Protein AF-A0AAU7JCU8-F1 (afdb_monomer_lite)

Structure (mmCIF, N/CA/C/O backbone):
data_AF-A0AAU7JCU8-F1
#
_entry.id   AF-A0AAU7JCU8-F1
#
loop_
_atom_site.group_PDB
_atom_site.id
_atom_site.type_symbol
_atom_site.label_atom_id
_atom_site.label_alt_id
_atom_site.label_comp_id
_atom_site.label_asym_id
_atom_site.label_entity_id
_atom_site.label_seq_id
_atom_site.pdbx_PDB_ins_code
_atom_site.Cartn_x
_atom_site.Cartn_y
_atom_site.Cartn_z
_atom_site.occupancy
_atom_site.B_iso_or_equiv
_atom_site.auth_seq_id
_atom_site.auth_comp_id
_atom_site.auth_asym_id
_atom_site.auth_atom_id
_atom_site.pdbx_PDB_model_num
ATOM 1 N N . MET A 1 1 ? -9.308 -17.673 45.263 1.00 52.97 1 MET A N 1
ATOM 2 C CA . MET A 1 1 ? -10.351 -16.635 45.409 1.00 52.97 1 MET A CA 1
ATOM 3 C C . MET A 1 1 ? -9.745 -15.219 45.325 1.00 52.97 1 MET A C 1
ATOM 5 O O . MET A 1 1 ? -9.987 -14.411 46.193 1.00 52.97 1 MET A O 1
ATOM 9 N N . ILE A 1 2 ? -8.929 -14.894 44.302 1.00 70.75 2 ILE A N 1
ATOM 10 C CA . ILE A 1 2 ? -8.001 -13.730 44.379 1.00 70.75 2 ILE A CA 1
ATOM 11 C C . ILE A 1 2 ? -8.372 -12.568 43.430 1.00 70.75 2 ILE A C 1
ATOM 13 O O . ILE A 1 2 ? -8.070 -11.411 43.707 1.00 70.75 2 ILE A O 1
ATOM 17 N N . ILE A 1 3 ? -9.060 -12.833 42.312 1.00 74.31 3 ILE A N 1
ATOM 18 C CA . ILE A 1 3 ? -9.293 -11.807 41.276 1.00 74.31 3 ILE A CA 1
ATOM 19 C C . ILE A 1 3 ? -10.440 -10.853 41.649 1.00 74.31 3 ILE A C 1
ATOM 21 O O . ILE A 1 3 ? -10.282 -9.643 41.523 1.00 74.31 3 ILE A O 1
ATOM 25 N N . ARG A 1 4 ? -11.575 -11.370 42.148 1.00 72.69 4 ARG A N 1
ATOM 26 C CA . ARG A 1 4 ? -12.757 -10.545 42.476 1.00 72.69 4 ARG A CA 1
ATOM 27 C C . ARG A 1 4 ? -12.496 -9.564 43.624 1.00 72.69 4 ARG A C 1
ATOM 29 O O . ARG A 1 4 ? -12.857 -8.400 43.511 1.00 72.69 4 ARG A O 1
ATOM 36 N N . GLU A 1 5 ? -11.828 -10.004 44.687 1.00 75.75 5 GLU A N 1
ATOM 37 C CA . GLU A 1 5 ? -11.483 -9.140 45.827 1.00 75.75 5 GLU A CA 1
ATOM 38 C C . GLU A 1 5 ? -10.504 -8.033 45.430 1.00 75.75 5 GLU A C 1
ATOM 40 O O . GLU A 1 5 ? -10.681 -6.878 45.813 1.00 75.75 5 GLU A O 1
ATOM 45 N N . ARG A 1 6 ? -9.513 -8.354 44.585 1.00 73.25 6 ARG A N 1
ATOM 46 C CA . ARG A 1 6 ? -8.596 -7.357 44.026 1.00 73.25 6 ARG A CA 1
ATOM 47 C C . ARG A 1 6 ? -9.337 -6.332 43.166 1.00 73.25 6 ARG A C 1
ATOM 49 O O . ARG A 1 6 ? -9.101 -5.145 43.341 1.00 73.25 6 ARG A O 1
ATOM 56 N N . MET A 1 7 ? -10.264 -6.767 42.308 1.00 79.50 7 MET A N 1
ATOM 57 C CA . MET A 1 7 ? -11.083 -5.862 41.486 1.00 79.50 7 MET A CA 1
ATOM 58 C C . MET A 1 7 ? -11.909 -4.889 42.333 1.00 79.50 7 MET A C 1
ATOM 60 O O . MET A 1 7 ? -11.967 -3.711 41.999 1.00 79.50 7 MET A O 1
ATOM 64 N N . ILE A 1 8 ? -12.517 -5.362 43.427 1.00 77.38 8 ILE A N 1
ATOM 65 C CA . ILE A 1 8 ? -13.299 -4.515 44.343 1.00 77.38 8 ILE A CA 1
ATOM 66 C C . ILE A 1 8 ? -12.382 -3.522 45.071 1.00 77.38 8 ILE A C 1
ATOM 68 O O . ILE A 1 8 ? -12.739 -2.358 45.224 1.00 77.38 8 ILE A O 1
ATOM 72 N N . LYS A 1 9 ? -11.187 -3.962 45.485 1.00 74.44 9 LYS A N 1
ATOM 73 C CA . LYS A 1 9 ? -10.248 -3.143 46.263 1.00 74.44 9 LYS A CA 1
ATOM 74 C C . LYS A 1 9 ? -9.515 -2.088 45.432 1.00 74.44 9 LYS A C 1
ATOM 76 O O . LYS A 1 9 ? -9.285 -0.992 45.929 1.00 74.44 9 LYS A O 1
ATOM 81 N N . THR A 1 10 ? -9.106 -2.411 44.205 1.00 76.75 10 THR A N 1
ATOM 82 C CA . THR A 1 10 ? -8.295 -1.507 43.369 1.00 76.75 10 THR A CA 1
ATOM 83 C C . THR A 1 10 ? -9.081 -0.852 42.239 1.00 76.75 10 THR A C 1
ATOM 85 O O . THR A 1 10 ? -8.579 0.085 41.631 1.00 76.75 10 THR A O 1
ATOM 88 N N . GLY A 1 11 ? -10.289 -1.327 41.916 1.00 76.50 11 GLY A N 1
ATOM 89 C CA . GLY A 1 11 ? -11.029 -0.850 40.743 1.00 76.50 11 GLY A CA 1
ATOM 90 C C . GLY A 1 11 ? -10.318 -1.161 39.419 1.00 76.50 11 GLY A C 1
ATOM 91 O O . GLY A 1 11 ? -10.597 -0.540 38.393 1.00 76.50 11 GLY A O 1
ATOM 92 N N . GLU A 1 12 ? -9.399 -2.129 39.423 1.00 79.12 12 GLU A N 1
ATOM 93 C CA . GLU A 1 12 ? -8.546 -2.470 38.287 1.00 79.12 12 GLU A CA 1
ATOM 94 C C . GLU A 1 12 ? -8.517 -3.978 38.051 1.00 79.12 12 GLU A C 1
ATOM 96 O O . GLU A 1 12 ? -8.476 -4.781 38.985 1.00 79.12 12 GLU A O 1
ATOM 101 N N . LEU A 1 13 ? -8.478 -4.366 36.779 1.00 77.44 13 LEU A N 1
ATOM 102 C CA . LEU A 1 13 ? -8.282 -5.740 36.343 1.00 77.44 13 LEU A CA 1
ATOM 103 C C . LEU A 1 13 ? -7.025 -5.798 35.468 1.00 77.44 13 LEU A C 1
ATOM 105 O O . LEU A 1 13 ? -6.938 -5.104 34.460 1.00 77.44 13 LEU A O 1
ATOM 109 N N . PHE A 1 14 ? -6.037 -6.602 35.871 1.00 77.06 14 PHE A N 1
ATOM 110 C CA . PHE A 1 14 ? -4.735 -6.714 35.189 1.00 77.06 14 PHE A CA 1
ATOM 111 C C . PHE A 1 14 ? -4.034 -5.358 34.938 1.00 77.06 14 PHE A C 1
ATOM 113 O O . PHE A 1 14 ? -3.423 -5.156 33.893 1.00 77.06 14 PHE A O 1
ATOM 120 N N . GLY A 1 15 ? -4.139 -4.415 35.885 1.00 74.25 15 GLY A N 1
ATOM 121 C CA . GLY A 1 15 ? -3.554 -3.069 35.763 1.00 74.25 15 GLY A CA 1
ATOM 122 C C . GLY A 1 15 ? -4.323 -2.124 34.832 1.00 74.25 15 GLY A C 1
ATOM 123 O O . GLY A 1 15 ? -3.845 -1.036 34.528 1.00 74.25 15 GLY A O 1
ATOM 124 N N . GLN A 1 16 ? -5.511 -2.523 34.362 1.00 76.31 16 GLN A N 1
ATOM 125 C CA . GLN A 1 16 ? -6.423 -1.654 33.624 1.00 76.31 16 GLN A CA 1
ATOM 126 C C . GLN A 1 16 ? -7.600 -1.248 34.507 1.00 76.31 16 GLN A C 1
ATOM 128 O O . GLN A 1 16 ? -8.307 -2.101 35.047 1.00 76.31 16 GLN A O 1
ATOM 133 N N . LYS A 1 17 ? -7.847 0.059 34.608 1.00 84.12 17 LYS A N 1
ATOM 134 C CA . LYS A 1 17 ? -8.996 0.616 35.331 1.00 84.12 17 LYS A CA 1
ATOM 135 C C . LYS A 1 17 ? -10.311 0.116 34.731 1.00 84.12 17 LYS A C 1
ATOM 137 O O . LYS A 1 17 ? -10.512 0.210 33.517 1.00 84.12 17 LYS A O 1
ATOM 142 N N . LEU A 1 18 ? -11.197 -0.412 35.573 1.00 87.69 18 LEU A N 1
ATOM 143 C CA . LEU A 1 18 ? -12.517 -0.913 35.183 1.00 87.69 18 LEU A CA 1
ATOM 144 C C . LEU A 1 18 ? -13.368 0.211 34.589 1.00 87.69 18 LEU A C 1
ATOM 146 O O . LEU A 1 18 ? -13.243 1.359 35.005 1.00 87.69 18 LEU A O 1
ATOM 150 N N . TRP A 1 19 ? -14.188 -0.117 33.591 1.00 89.56 19 TRP A N 1
ATOM 151 C CA . TRP A 1 19 ? -15.144 0.823 33.004 1.00 89.56 19 TRP A CA 1
ATOM 152 C C . TRP A 1 19 ? -16.342 0.991 33.928 1.00 89.56 19 TRP A C 1
ATOM 154 O O . TRP A 1 19 ? -16.900 -0.014 34.375 1.00 89.56 19 TRP A O 1
ATOM 164 N N . THR A 1 20 ? -16.735 2.232 34.197 1.00 90.69 20 THR A N 1
ATOM 165 C CA . THR A 1 20 ? -17.922 2.516 35.010 1.00 90.69 20 THR A CA 1
ATOM 166 C C . THR A 1 20 ? -19.173 2.705 34.139 1.00 90.69 20 THR A C 1
ATOM 168 O O . THR A 1 20 ? -19.059 3.040 32.953 1.00 90.69 20 THR A O 1
ATOM 171 N N . PRO A 1 21 ? -20.386 2.493 34.686 1.00 89.94 21 PRO A N 1
ATOM 172 C CA . PRO A 1 21 ? -21.633 2.731 33.956 1.00 89.94 21 PRO A CA 1
ATOM 173 C C . PRO A 1 21 ? -21.778 4.171 33.443 1.00 89.94 21 PRO A C 1
ATOM 175 O O . PRO A 1 21 ? -22.350 4.383 32.375 1.00 89.94 21 PRO A O 1
ATOM 178 N N . GLU A 1 22 ? -21.233 5.153 34.165 1.00 90.69 22 GLU A N 1
ATOM 179 C CA . GLU A 1 22 ? -21.227 6.565 33.771 1.00 90.69 22 GLU A CA 1
ATOM 180 C C . GLU A 1 22 ? -20.337 6.785 32.542 1.00 90.69 22 GLU A C 1
ATOM 182 O O . GLU A 1 22 ? -20.738 7.463 31.597 1.00 90.69 22 GLU A O 1
ATOM 187 N N . GLU A 1 23 ? -19.156 6.155 32.507 1.00 91.88 23 GLU A N 1
ATOM 188 C CA . GLU A 1 23 ? -18.279 6.189 31.333 1.00 91.88 23 GLU A CA 1
ATOM 189 C C . GLU A 1 23 ? -18.960 5.540 30.116 1.00 91.88 23 GLU A C 1
ATOM 191 O O . GLU A 1 23 ? -18.908 6.082 29.012 1.00 91.88 23 GLU A O 1
ATOM 196 N N . ASP A 1 24 ? -19.650 4.412 30.305 1.00 94.12 24 ASP A N 1
ATOM 197 C CA . ASP A 1 24 ? -20.407 3.757 29.232 1.00 94.12 24 ASP A CA 1
ATOM 198 C C . ASP A 1 24 ? -21.586 4.617 28.739 1.00 94.12 24 ASP A C 1
ATOM 200 O O . ASP A 1 24 ? -21.889 4.616 27.541 1.00 94.12 24 ASP A O 1
ATOM 204 N N . ALA A 1 25 ? -22.246 5.366 29.628 1.00 93.81 25 ALA A N 1
ATOM 205 C CA . ALA A 1 25 ? -23.306 6.306 29.266 1.00 93.81 25 ALA A CA 1
ATOM 206 C C . ALA A 1 25 ? -22.765 7.467 28.417 1.00 93.81 25 ALA A C 1
ATOM 208 O O . ALA A 1 25 ? -23.351 7.798 27.384 1.00 93.81 25 ALA A O 1
ATOM 209 N N . ILE A 1 26 ? -21.602 8.015 28.788 1.00 93.50 26 ILE A N 1
ATOM 210 C CA . ILE A 1 26 ? -20.885 9.026 28.000 1.00 93.50 26 ILE A CA 1
ATOM 211 C C . ILE A 1 26 ? -20.557 8.472 26.607 1.00 93.50 26 ILE A C 1
ATOM 213 O O . ILE A 1 26 ? -20.848 9.113 25.596 1.00 93.50 26 ILE A O 1
ATOM 217 N N . LEU A 1 27 ? -20.021 7.251 26.517 1.00 93.62 27 LEU A N 1
ATOM 218 C CA . LEU A 1 27 ? -19.741 6.626 25.222 1.00 93.62 27 LEU A CA 1
ATOM 219 C C . LEU A 1 27 ? -21.011 6.486 24.366 1.00 93.62 27 LEU A C 1
ATOM 221 O O . LEU A 1 27 ? -20.978 6.797 23.179 1.00 93.62 27 LEU A O 1
ATOM 225 N N . LYS A 1 28 ? -22.141 6.063 24.940 1.00 92.69 28 LYS A N 1
ATOM 226 C CA . LYS A 1 28 ? -23.411 5.950 24.200 1.00 92.69 28 LYS A CA 1
ATOM 227 C C . LYS A 1 28 ? -23.921 7.296 23.675 1.00 92.69 28 LYS A C 1
ATOM 229 O O . LYS A 1 28 ? -24.529 7.310 22.611 1.00 92.69 28 LYS A O 1
ATOM 234 N N . ALA A 1 29 ? -23.665 8.395 24.385 1.00 93.06 29 ALA A N 1
ATOM 235 C CA . ALA A 1 29 ? -24.112 9.732 23.996 1.00 93.06 29 ALA A CA 1
ATOM 236 C C . ALA A 1 29 ? -23.269 10.354 22.868 1.00 93.06 29 ALA A C 1
ATOM 238 O O . ALA A 1 29 ? -23.815 11.011 21.986 1.00 93.06 29 ALA A O 1
ATOM 239 N N . TYR A 1 30 ? -21.947 10.150 22.881 1.00 92.44 30 TYR A N 1
ATOM 240 C CA . TYR A 1 30 ? -21.040 10.799 21.922 1.00 92.44 30 TYR A CA 1
ATOM 241 C C . TYR A 1 30 ? -20.730 9.963 20.673 1.00 92.44 30 TYR A C 1
ATOM 243 O O . TYR A 1 30 ? -20.237 10.499 19.681 1.00 92.44 30 TYR A O 1
ATOM 251 N N . TYR A 1 31 ? -20.994 8.653 20.676 1.00 87.56 31 TYR A N 1
ATOM 252 C CA . TYR A 1 31 ? -20.811 7.839 19.471 1.00 87.56 31 TYR A CA 1
ATOM 253 C C . TYR A 1 31 ? -21.832 8.213 18.382 1.00 87.56 31 TYR A C 1
ATOM 255 O O . TYR A 1 31 ? -22.997 8.441 18.691 1.00 87.56 31 TYR A O 1
ATOM 263 N N . PRO A 1 32 ? -21.431 8.245 17.094 1.00 86.31 32 PRO A N 1
ATOM 264 C CA . PRO A 1 32 ? -20.198 7.693 16.519 1.00 86.31 32 PRO A CA 1
ATOM 265 C C . PRO A 1 32 ? -18.966 8.622 16.541 1.00 86.31 32 PRO A C 1
ATOM 267 O O . PRO A 1 32 ? -17.904 8.213 16.049 1.00 86.31 32 PRO A O 1
ATOM 270 N N . ASP A 1 33 ? -19.058 9.832 17.103 1.00 91.00 33 ASP A N 1
ATOM 271 C CA . ASP A 1 33 ? -17.928 10.760 17.209 1.00 91.00 33 ASP A CA 1
ATOM 272 C C . ASP A 1 33 ? -16.965 10.358 18.340 1.00 91.00 33 ASP A C 1
ATOM 274 O O . ASP A 1 33 ? -17.048 10.759 19.502 1.00 91.00 33 ASP A O 1
ATOM 278 N N . LYS A 1 34 ? -15.970 9.556 17.958 1.00 89.69 34 LYS A N 1
ATOM 279 C CA . LYS A 1 34 ? -14.924 9.057 18.861 1.00 89.69 34 LYS A CA 1
ATOM 280 C C . LYS A 1 34 ? -14.064 10.171 19.452 1.00 89.69 34 LYS A C 1
ATOM 282 O O . LYS A 1 34 ? -13.473 9.961 20.509 1.00 89.69 34 LYS A O 1
ATOM 287 N N . ARG A 1 35 ? -13.918 11.308 18.760 1.00 91.81 35 ARG A N 1
ATOM 288 C CA . ARG A 1 35 ? -13.102 12.423 19.258 1.00 91.81 35 ARG A CA 1
ATOM 289 C C . ARG A 1 35 ? -13.846 13.154 20.363 1.00 91.81 35 ARG A C 1
ATOM 291 O O . ARG A 1 35 ? -13.246 13.377 21.409 1.00 91.81 35 ARG A O 1
ATOM 298 N N . ALA A 1 36 ? -15.136 13.422 20.168 1.00 92.88 36 ALA A N 1
ATOM 299 C CA . ALA A 1 36 ? -15.993 13.975 21.213 1.00 92.88 36 ALA A CA 1
ATOM 300 C C . ALA A 1 36 ? -16.064 13.041 22.435 1.00 92.88 36 ALA A C 1
ATOM 302 O O . ALA A 1 36 ? -15.847 13.479 23.562 1.00 92.88 36 ALA A O 1
ATOM 303 N N . ALA A 1 37 ? -16.231 11.732 22.208 1.00 92.19 37 ALA A N 1
ATOM 304 C CA . ALA A 1 37 ? -16.245 10.737 23.282 1.00 92.19 37 ALA A CA 1
ATOM 305 C C . ALA A 1 37 ? -14.933 10.699 24.092 1.00 92.19 37 ALA A C 1
ATOM 307 O O . ALA A 1 37 ? -14.958 10.547 25.309 1.00 92.19 37 ALA A O 1
ATOM 308 N N . HIS A 1 38 ? -13.780 10.843 23.430 1.00 94.25 38 HIS A N 1
ATOM 309 C CA . HIS A 1 38 ? -12.482 10.919 24.106 1.00 94.25 38 HIS A CA 1
ATOM 310 C C . HIS A 1 38 ? -12.273 12.247 24.837 1.00 94.25 38 HIS A C 1
ATOM 312 O O . HIS A 1 38 ? -11.707 12.252 25.924 1.00 94.25 38 HIS A O 1
ATOM 318 N N . ALA A 1 39 ? -12.752 13.361 24.281 1.00 94.00 39 ALA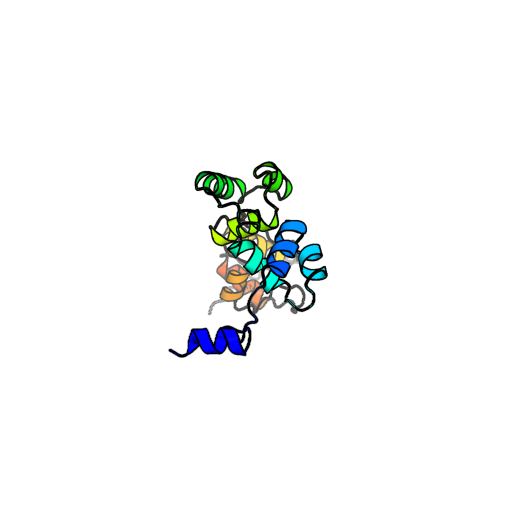 A N 1
ATOM 319 C CA . ALA A 1 39 ? -12.693 14.656 24.952 1.00 94.00 39 ALA A CA 1
ATOM 320 C C . ALA A 1 39 ? -13.498 14.662 26.265 1.00 94.00 39 ALA A C 1
ATOM 322 O O . ALA A 1 39 ? -13.064 15.269 27.238 1.00 94.00 39 ALA A O 1
ATOM 323 N N . ALA A 1 40 ? -14.618 13.932 26.316 1.00 92.50 40 ALA A N 1
ATOM 324 C CA . ALA A 1 40 ? -15.414 13.740 27.530 1.00 92.50 40 ALA A CA 1
ATOM 325 C C . ALA A 1 40 ? -14.788 12.755 28.544 1.00 92.50 40 ALA A C 1
ATOM 327 O O . ALA A 1 40 ? -15.220 12.702 29.693 1.00 92.50 40 ALA A O 1
ATOM 328 N N . LEU A 1 41 ? -13.774 11.978 28.141 1.00 91.62 41 LEU A N 1
ATOM 329 C CA . LEU A 1 41 ? -13.088 10.978 28.969 1.00 91.62 41 LEU A CA 1
ATOM 330 C C . LEU A 1 41 ? -11.556 11.142 28.883 1.00 91.62 41 LEU A C 1
ATOM 332 O O . LEU A 1 41 ? -10.869 10.215 28.445 1.00 91.62 41 LEU A O 1
ATOM 336 N N . PRO A 1 42 ? -10.987 12.292 29.295 1.00 89.06 42 PRO A N 1
ATOM 337 C CA . PRO A 1 42 ? -9.569 12.607 29.081 1.00 89.06 42 PRO A CA 1
ATOM 338 C C . PRO A 1 42 ? -8.610 11.693 29.860 1.00 89.06 42 PRO A C 1
ATOM 340 O O . PRO A 1 42 ? -7.445 11.551 29.496 1.00 89.06 42 PRO A O 1
ATOM 343 N N . HIS A 1 43 ? -9.088 11.039 30.922 1.00 89.44 43 HIS A N 1
ATOM 344 C CA . HIS A 1 43 ? -8.337 10.041 31.691 1.00 89.44 43 HIS A CA 1
ATOM 345 C C . HIS A 1 43 ? -8.254 8.674 30.997 1.00 89.44 43 HIS A C 1
ATOM 347 O O . HIS A 1 43 ? -7.524 7.793 31.457 1.00 89.44 43 HIS A O 1
ATOM 353 N N . ARG A 1 44 ? -9.003 8.460 29.907 1.00 90.62 44 ARG A N 1
ATOM 354 C CA . ARG A 1 44 ? -8.947 7.249 29.082 1.00 90.62 44 ARG A CA 1
ATOM 355 C C . ARG A 1 44 ? -8.221 7.548 27.787 1.00 90.62 44 ARG A C 1
ATOM 357 O O . ARG A 1 44 ? -8.486 8.534 27.118 1.00 90.62 44 ARG A O 1
ATOM 364 N N . THR A 1 45 ? -7.353 6.634 27.368 1.00 91.94 45 THR A N 1
ATOM 365 C CA . THR A 1 45 ? -6.701 6.770 26.065 1.00 91.94 45 THR A CA 1
ATOM 366 C C . THR A 1 45 ? -7.720 6.648 24.930 1.00 91.94 45 THR A C 1
ATOM 368 O O . THR A 1 45 ? -8.696 5.894 25.010 1.00 91.94 45 THR A O 1
ATOM 371 N N . PHE A 1 46 ? -7.452 7.320 23.811 1.00 93.12 46 PHE A N 1
ATOM 372 C CA . PHE A 1 46 ? -8.293 7.253 22.611 1.00 93.12 46 PHE A CA 1
ATOM 373 C C . PHE A 1 46 ? -8.548 5.813 22.124 1.00 93.12 46 PHE A C 1
ATOM 375 O O . PHE A 1 46 ? -9.645 5.477 21.671 1.00 93.12 46 PHE A O 1
ATOM 382 N N . GLN A 1 47 ? -7.554 4.926 22.249 1.00 91.69 47 GLN A N 1
ATOM 383 C CA . GLN A 1 47 ? -7.708 3.511 21.897 1.00 91.69 47 GLN A CA 1
ATOM 384 C C . GLN A 1 47 ? -8.620 2.756 22.871 1.00 91.69 47 GLN A C 1
ATOM 386 O O . GLN A 1 47 ? -9.396 1.913 22.421 1.00 91.69 47 GLN A O 1
ATOM 391 N N . ALA A 1 48 ? -8.580 3.068 24.171 1.00 91.62 48 ALA A N 1
ATOM 392 C CA . ALA A 1 48 ? -9.479 2.466 25.153 1.00 91.62 48 ALA A CA 1
ATOM 393 C C . ALA A 1 48 ? -10.940 2.832 24.853 1.00 91.62 48 ALA A C 1
ATOM 395 O O . ALA A 1 48 ? -11.783 1.940 24.769 1.00 91.62 48 ALA A O 1
ATOM 396 N N . VAL A 1 49 ? -11.215 4.113 24.577 1.00 93.38 49 VAL A N 1
ATOM 397 C CA . VAL A 1 49 ? -12.535 4.618 24.145 1.00 93.38 49 VAL A CA 1
ATOM 398 C C . VAL A 1 49 ? -13.033 3.884 22.899 1.00 93.38 49 VAL A C 1
ATOM 400 O O . VAL A 1 49 ? -14.172 3.415 22.860 1.00 93.38 49 VAL A O 1
ATOM 403 N N . LYS A 1 50 ? -12.171 3.733 21.885 1.00 91.81 50 LYS A N 1
ATOM 404 C CA . LYS A 1 50 ? -12.496 3.018 20.642 1.00 91.81 50 LYS A CA 1
ATOM 405 C C . LYS A 1 50 ? -12.792 1.537 20.881 1.00 91.81 50 LYS A C 1
ATOM 407 O O . LYS A 1 50 ? -13.747 1.012 20.314 1.00 91.81 50 LYS A O 1
ATOM 412 N N . SER A 1 51 ? -11.960 0.866 21.675 1.00 91.12 51 SER A N 1
ATOM 413 C CA . SER A 1 51 ? -12.110 -0.556 21.993 1.00 91.12 51 SER A CA 1
ATOM 414 C C . SER A 1 51 ? -13.400 -0.806 22.771 1.00 91.12 51 SER A C 1
ATOM 416 O O . SER A 1 51 ? -14.196 -1.663 22.388 1.00 91.12 51 SER A O 1
ATOM 418 N N . ARG A 1 52 ? -13.679 0.024 23.785 1.00 92.75 52 ARG A N 1
ATOM 419 C CA . ARG A 1 52 ? -14.903 -0.073 24.582 1.00 92.75 52 ARG A CA 1
ATOM 420 C C . ARG A 1 52 ? -16.156 0.128 23.741 1.00 92.75 52 ARG A C 1
ATOM 422 O O . ARG A 1 52 ? -17.093 -0.647 23.880 1.00 92.75 52 ARG A O 1
ATOM 429 N N . GLY A 1 53 ? -16.152 1.082 22.809 1.00 91.69 53 GLY A N 1
ATOM 430 C CA . GLY A 1 53 ? -17.267 1.257 21.874 1.00 91.69 53 GLY A CA 1
ATOM 431 C C . GLY A 1 53 ? -17.542 0.021 21.006 1.00 91.69 53 GLY A C 1
ATOM 432 O O . GLY A 1 53 ? -18.694 -0.264 20.689 1.00 91.69 53 GLY A O 1
ATOM 433 N N . VAL A 1 54 ? -16.507 -0.751 20.649 1.00 90.19 54 VAL A N 1
ATOM 434 C CA . VAL A 1 54 ? -16.678 -2.045 19.961 1.00 90.19 54 VAL A CA 1
ATOM 435 C C . VAL A 1 54 ? -17.271 -3.088 20.908 1.00 90.19 54 VAL A C 1
ATOM 437 O O . VAL A 1 54 ? -18.213 -3.771 20.519 1.00 90.19 54 VAL A O 1
ATOM 440 N N . THR A 1 55 ? -16.776 -3.182 22.146 1.00 90.69 55 THR A N 1
ATOM 441 C CA . THR A 1 55 ? -17.310 -4.096 23.174 1.00 90.69 55 THR A CA 1
ATOM 442 C C . THR A 1 55 ? -18.782 -3.826 23.489 1.00 90.69 55 THR A C 1
ATOM 444 O O . THR A 1 55 ? -19.550 -4.764 23.660 1.00 90.69 55 THR A O 1
ATOM 447 N N . LEU A 1 56 ? -19.185 -2.554 23.525 1.00 91.12 56 LEU A N 1
ATOM 448 C CA . LEU A 1 56 ? -20.567 -2.130 23.757 1.00 91.12 56 LEU A CA 1
ATOM 449 C C . LEU A 1 56 ? -21.469 -2.268 22.519 1.00 91.12 56 LEU A C 1
ATOM 451 O O . LEU A 1 56 ? -22.664 -2.005 22.610 1.00 91.12 56 LEU A O 1
ATOM 455 N N . GLY A 1 57 ? -20.917 -2.620 21.353 1.00 89.75 57 GLY A N 1
ATOM 456 C CA . GLY A 1 57 ? -21.677 -2.730 20.105 1.00 89.75 57 GLY A CA 1
ATOM 457 C C . GLY A 1 57 ? -22.178 -1.396 19.532 1.00 89.75 57 GLY A C 1
ATOM 458 O O . GLY A 1 57 ? -22.950 -1.406 18.579 1.00 89.75 57 GLY A O 1
ATOM 459 N N . ILE A 1 58 ? -21.731 -0.260 20.078 1.00 90.31 58 ILE A N 1
ATOM 460 C CA . ILE A 1 58 ? -22.100 1.096 19.625 1.00 90.31 58 ILE A CA 1
ATOM 461 C C . ILE A 1 58 ? -21.178 1.620 18.519 1.00 90.31 58 ILE A C 1
ATOM 463 O O . ILE A 1 58 ? -21.490 2.592 17.832 1.00 90.31 58 ILE A O 1
ATOM 467 N N . ALA A 1 59 ? -20.012 0.996 18.335 1.00 86.06 59 ALA A N 1
ATOM 468 C CA . ALA A 1 59 ? -19.149 1.307 17.210 1.00 86.06 59 ALA A CA 1
ATOM 469 C C . ALA A 1 59 ? -19.804 0.851 15.892 1.00 86.06 59 ALA A C 1
ATOM 471 O O . ALA A 1 59 ? -20.354 -0.251 15.826 1.00 86.06 59 ALA A O 1
ATOM 472 N N . PRO A 1 60 ? -19.687 1.640 14.807 1.00 77.06 60 PRO A N 1
ATOM 473 C CA . PRO A 1 60 ? -20.212 1.239 13.510 1.00 77.06 60 PRO A CA 1
ATOM 474 C C . PRO A 1 60 ? -19.584 -0.085 13.064 1.00 77.06 60 PRO A C 1
ATOM 476 O O . PRO A 1 60 ? -18.366 -0.284 13.178 1.00 77.06 60 PRO A O 1
ATOM 479 N N . ARG A 1 61 ? -20.421 -0.990 12.541 1.00 75.19 61 ARG A N 1
ATOM 480 C CA . ARG A 1 61 ? -19.968 -2.284 12.020 1.00 75.19 61 ARG A CA 1
ATOM 481 C C . ARG A 1 61 ? -18.931 -2.057 10.924 1.00 75.19 61 ARG A C 1
ATOM 483 O O . ARG A 1 61 ? -19.137 -1.262 10.007 1.00 75.19 61 ARG A O 1
ATOM 490 N N . ARG A 1 62 ? -17.805 -2.771 11.007 1.00 74.00 62 ARG A N 1
ATOM 491 C CA . ARG A 1 62 ? -16.818 -2.772 9.923 1.00 74.00 62 ARG A CA 1
ATOM 492 C C . ARG A 1 62 ? -17.453 -3.428 8.704 1.00 74.00 62 ARG A C 1
ATOM 494 O O . ARG A 1 62 ? -17.932 -4.555 8.792 1.00 74.00 62 ARG A O 1
ATOM 501 N N . MET A 1 63 ? -17.436 -2.728 7.577 1.00 74.75 63 MET A N 1
ATOM 502 C CA . MET A 1 63 ? -17.915 -3.281 6.319 1.00 74.75 63 MET A CA 1
ATOM 503 C C . MET A 1 63 ? -16.960 -4.395 5.875 1.00 74.75 63 MET A C 1
ATOM 505 O O . MET A 1 63 ? -15.776 -4.149 5.640 1.00 74.75 63 MET A O 1
ATOM 509 N N . VAL A 1 64 ? -17.465 -5.624 5.807 1.00 83.12 64 VAL A N 1
ATOM 510 C CA . VAL A 1 64 ? -16.697 -6.784 5.344 1.00 83.12 64 VAL A CA 1
ATOM 511 C C . VAL A 1 64 ? -16.663 -6.766 3.816 1.00 83.12 64 VAL A C 1
ATOM 513 O O . VAL A 1 64 ? -17.656 -6.429 3.172 1.00 83.12 64 VAL A O 1
ATOM 516 N N . TRP A 1 65 ? -15.513 -7.102 3.231 1.00 87.50 65 TRP A N 1
ATOM 517 C CA . TRP A 1 65 ? -15.391 -7.274 1.785 1.00 87.50 65 TRP A CA 1
ATOM 518 C C . TRP A 1 65 ? -16.066 -8.578 1.369 1.00 87.50 65 TRP A C 1
ATOM 520 O O . TRP A 1 65 ? -15.624 -9.653 1.770 1.00 87.50 65 TRP A O 1
ATOM 530 N N . SER A 1 66 ? -17.134 -8.488 0.572 1.00 89.44 66 SER A N 1
ATOM 531 C CA . SER A 1 66 ? -17.799 -9.676 0.038 1.00 89.44 66 SER A CA 1
ATOM 532 C C . SER A 1 66 ? -16.970 -10.307 -1.087 1.00 89.44 66 SER A C 1
ATOM 534 O O . SER A 1 66 ? -16.162 -9.642 -1.740 1.00 89.44 66 SER A O 1
ATOM 536 N N . ALA A 1 67 ? -17.196 -11.591 -1.379 1.00 89.94 67 ALA A N 1
ATOM 537 C CA . ALA A 1 67 ? -16.547 -12.252 -2.514 1.00 89.94 67 ALA A CA 1
ATOM 538 C C . ALA A 1 67 ? -16.864 -11.560 -3.857 1.00 89.94 67 ALA A C 1
ATOM 540 O O . ALA A 1 67 ? -16.014 -11.507 -4.748 1.00 89.94 67 ALA A O 1
ATOM 541 N N . VAL A 1 68 ? -18.068 -10.992 -3.989 1.00 90.31 68 VAL A N 1
ATOM 542 C CA . VAL A 1 68 ? -18.497 -10.229 -5.171 1.00 90.31 68 VAL A CA 1
ATOM 543 C C . VAL A 1 68 ? -17.709 -8.924 -5.281 1.00 90.31 68 VAL A C 1
ATOM 545 O O . VAL A 1 68 ? -17.165 -8.628 -6.347 1.00 90.31 68 VAL A O 1
ATOM 548 N N . ASP A 1 69 ? -17.556 -8.196 -4.172 1.00 90.56 69 ASP A N 1
ATOM 549 C CA . ASP A 1 69 ? -16.766 -6.961 -4.130 1.00 90.56 69 ASP A CA 1
ATOM 550 C C . ASP A 1 69 ? -15.314 -7.225 -4.522 1.00 90.56 69 ASP A C 1
ATOM 552 O O . ASP A 1 69 ? -14.719 -6.457 -5.274 1.00 90.56 69 ASP A O 1
ATOM 556 N N . LEU A 1 70 ? -14.743 -8.328 -4.033 1.00 91.88 70 LEU A N 1
ATOM 557 C CA . LEU A 1 70 ? -13.365 -8.710 -4.324 1.00 91.88 70 LEU A CA 1
ATOM 558 C C . LEU A 1 70 ? -13.175 -9.093 -5.792 1.00 91.88 70 LEU A C 1
ATOM 560 O O . LEU A 1 70 ? -12.181 -8.690 -6.397 1.00 91.88 70 LEU A O 1
ATOM 564 N N . LYS A 1 71 ? -14.125 -9.824 -6.391 1.00 92.38 71 LYS A N 1
ATOM 565 C CA . LYS A 1 71 ? -14.107 -10.114 -7.835 1.00 92.38 71 LYS A CA 1
ATOM 566 C C . LYS A 1 71 ? -14.160 -8.822 -8.651 1.00 92.38 71 LYS A C 1
ATOM 568 O O . LYS A 1 71 ? -13.350 -8.642 -9.561 1.00 92.38 71 LYS A O 1
ATOM 573 N N . ARG A 1 72 ? -15.055 -7.897 -8.289 1.00 91.88 72 ARG A N 1
ATOM 574 C CA . ARG A 1 72 ? -15.161 -6.581 -8.937 1.00 91.88 72 ARG A CA 1
ATOM 575 C C . ARG A 1 72 ? -13.866 -5.779 -8.784 1.00 91.88 72 ARG A C 1
ATOM 577 O O . ARG A 1 72 ? -13.353 -5.257 -9.771 1.00 91.88 72 ARG A O 1
ATOM 584 N N . LEU A 1 73 ? -13.288 -5.755 -7.583 1.00 92.75 73 LEU A N 1
ATOM 585 C CA . LEU A 1 73 ? -12.040 -5.054 -7.290 1.00 92.75 73 LEU A CA 1
ATOM 586 C C . LEU A 1 73 ? -10.875 -5.609 -8.116 1.00 92.75 73 LEU A C 1
ATOM 588 O O . LEU A 1 73 ? -10.156 -4.834 -8.739 1.00 92.75 73 LEU A O 1
ATOM 592 N N . LYS A 1 74 ? -10.715 -6.937 -8.180 1.00 91.62 74 LYS A N 1
ATOM 593 C CA . LYS A 1 74 ? -9.666 -7.591 -8.982 1.00 91.62 74 LYS A CA 1
ATOM 594 C C . LYS A 1 74 ? -9.789 -7.280 -10.473 1.00 91.62 74 LYS A C 1
ATOM 596 O O . LYS A 1 74 ? -8.767 -7.105 -11.128 1.00 91.62 74 LYS A O 1
ATOM 601 N N . LYS A 1 75 ? -11.014 -7.171 -10.997 1.00 91.44 75 LYS A N 1
ATOM 602 C CA . LYS A 1 75 ? -11.259 -6.824 -12.404 1.00 91.44 75 LYS A CA 1
ATOM 603 C C . LYS A 1 75 ? -10.925 -5.363 -12.714 1.00 91.44 75 LYS A C 1
ATOM 605 O O . LYS A 1 75 ? -10.325 -5.096 -13.748 1.00 91.44 75 LYS A O 1
ATOM 610 N N . MET A 1 76 ? -11.299 -4.425 -11.840 1.00 90.94 76 MET A N 1
ATOM 611 C CA . MET A 1 76 ? -11.144 -2.992 -12.127 1.00 90.94 76 MET A CA 1
ATOM 612 C C . MET A 1 76 ? -9.767 -2.431 -11.768 1.00 90.94 76 MET A C 1
ATOM 614 O O . MET A 1 76 ? -9.218 -1.609 -12.493 1.00 90.94 76 MET A O 1
ATOM 618 N N . ARG A 1 77 ? -9.169 -2.882 -10.663 1.00 90.38 77 ARG A N 1
ATOM 619 C CA . ARG A 1 77 ? -7.913 -2.343 -10.119 1.00 90.38 77 ARG A CA 1
ATOM 620 C C . ARG A 1 77 ? -6.718 -2.257 -11.091 1.00 90.38 77 ARG A C 1
ATOM 622 O O . ARG A 1 77 ? -5.914 -1.334 -10.903 1.00 90.38 77 ARG A O 1
ATOM 629 N N . PRO A 1 78 ? -6.556 -3.163 -12.079 1.00 88.19 78 PRO A N 1
ATOM 630 C CA . PRO A 1 78 ? -5.479 -3.097 -13.061 1.00 88.19 78 PRO A CA 1
ATOM 631 C C . PRO A 1 78 ? -5.449 -1.784 -13.857 1.00 88.19 78 PRO A C 1
ATOM 633 O O . PRO A 1 78 ? -4.359 -1.253 -14.076 1.00 88.19 78 PRO A O 1
ATOM 636 N N . THR A 1 79 ? -6.613 -1.259 -14.252 1.00 87.38 79 THR A N 1
ATOM 637 C CA . THR A 1 79 ? -6.757 -0.089 -15.139 1.00 87.38 79 THR A CA 1
ATOM 638 C C . THR A 1 79 ? -7.396 1.114 -14.457 1.00 87.38 79 THR A C 1
ATOM 640 O O . THR A 1 79 ? -7.080 2.239 -14.830 1.00 87.38 79 THR A O 1
ATOM 643 N N . ALA A 1 80 ? -8.241 0.886 -13.450 1.00 88.06 80 ALA A N 1
ATOM 644 C CA . ALA A 1 80 ? -9.108 1.922 -12.915 1.00 88.06 80 ALA A CA 1
ATOM 645 C C . ALA A 1 80 ? -8.363 3.067 -12.220 1.00 88.06 80 ALA A C 1
ATOM 647 O O . ALA A 1 80 ? -7.355 2.866 -11.522 1.00 88.06 80 ALA A O 1
ATOM 648 N N . SER A 1 81 ? -8.907 4.270 -12.389 1.00 87.50 81 SER A N 1
ATOM 649 C CA . SER A 1 81 ? -8.483 5.472 -11.675 1.00 87.50 81 SER A CA 1
ATOM 650 C C . SER A 1 81 ? -9.020 5.500 -10.237 1.00 87.50 81 SER A C 1
ATOM 652 O O . SER A 1 81 ? -9.907 4.737 -9.851 1.00 87.50 81 SER A O 1
ATOM 654 N N . SER A 1 82 ? -8.467 6.384 -9.400 1.00 87.81 82 SER A N 1
ATOM 655 C CA . SER A 1 82 ? -8.939 6.557 -8.019 1.00 87.81 82 SER A CA 1
ATOM 656 C C . SER A 1 82 ? -10.417 6.966 -7.960 1.00 87.81 82 SER A C 1
ATOM 658 O O . SER A 1 82 ? -11.129 6.494 -7.079 1.00 87.81 82 SER A O 1
ATOM 660 N N . ALA A 1 83 ? -10.868 7.798 -8.907 1.00 88.88 83 ALA A N 1
ATOM 661 C CA . ALA A 1 83 ? -12.245 8.283 -8.989 1.00 88.88 83 ALA A CA 1
ATOM 662 C C . ALA A 1 83 ? -13.226 7.160 -9.367 1.00 88.88 83 ALA A C 1
ATOM 664 O O . ALA A 1 83 ? -14.229 6.954 -8.685 1.00 88.88 83 ALA A O 1
ATOM 665 N N . GLU A 1 84 ? -12.877 6.353 -10.372 1.00 91.38 84 GLU A N 1
ATOM 666 C CA . GLU A 1 84 ? -13.676 5.190 -10.789 1.00 91.38 84 GLU A CA 1
ATOM 667 C C . GLU A 1 84 ? -13.818 4.155 -9.663 1.00 91.38 84 GLU A C 1
ATOM 669 O O . GLU A 1 84 ? -14.865 3.530 -9.494 1.00 91.38 84 GLU A O 1
ATOM 674 N N . LEU A 1 85 ? -12.768 3.972 -8.854 1.00 90.81 85 LEU A N 1
ATOM 675 C CA . LEU A 1 85 ? -12.826 3.087 -7.690 1.00 90.81 85 LEU A CA 1
ATOM 676 C C . LEU A 1 85 ? -13.786 3.614 -6.619 1.00 90.81 85 LEU A C 1
ATOM 678 O O . LEU A 1 85 ? -14.520 2.819 -6.035 1.00 90.81 85 LEU A O 1
ATOM 682 N N . THR A 1 86 ? -13.789 4.922 -6.351 1.00 90.94 86 THR A N 1
ATOM 683 C CA . THR A 1 86 ? -14.720 5.514 -5.377 1.00 90.94 86 THR A CA 1
ATOM 684 C C . THR A 1 86 ? -16.167 5.477 -5.855 1.00 90.94 86 THR A C 1
ATOM 686 O O . THR A 1 86 ? -17.058 5.244 -5.044 1.00 90.94 86 THR A O 1
ATOM 689 N N . GLU A 1 87 ? -16.400 5.625 -7.158 1.00 90.81 87 GLU A N 1
ATOM 690 C CA . GLU A 1 87 ? -17.734 5.522 -7.755 1.00 90.81 87 GLU A CA 1
ATOM 691 C C . GLU A 1 87 ? -18.275 4.085 -7.704 1.00 90.81 87 GLU A C 1
ATOM 693 O O . GLU A 1 87 ? -19.431 3.851 -7.359 1.00 90.81 87 GLU A O 1
ATOM 698 N N . ALA A 1 88 ? -17.429 3.088 -7.974 1.00 88.75 88 ALA A N 1
ATOM 699 C CA . ALA A 1 88 ? -17.855 1.691 -7.994 1.00 88.75 88 ALA A CA 1
ATOM 700 C C . ALA A 1 88 ? -18.070 1.057 -6.610 1.00 88.75 88 ALA A C 1
ATOM 702 O O . ALA A 1 88 ? -18.702 -0.001 -6.524 1.00 88.75 88 ALA A O 1
ATOM 703 N N . PHE A 1 89 ? -17.537 1.664 -5.546 1.00 89.06 89 PHE A N 1
ATOM 704 C CA . PHE A 1 89 ? -17.694 1.213 -4.161 1.00 89.06 89 PHE A CA 1
ATOM 705 C C . PHE A 1 89 ? -18.212 2.360 -3.274 1.00 89.06 89 PHE A C 1
ATOM 707 O O . PHE A 1 89 ? -17.474 2.844 -2.405 1.00 89.06 89 PHE A O 1
ATOM 714 N N . PRO A 1 90 ? -19.476 2.791 -3.458 1.00 85.00 90 PRO A N 1
ATOM 715 C CA . PRO A 1 90 ? -20.052 3.862 -2.655 1.00 85.00 90 PRO A CA 1
ATOM 716 C C . PRO A 1 90 ? -20.045 3.482 -1.168 1.00 85.00 90 PRO A C 1
ATOM 718 O O . PRO A 1 90 ? -20.287 2.334 -0.792 1.00 85.00 90 PRO A O 1
ATOM 721 N N . GLY A 1 91 ? -19.714 4.445 -0.307 1.00 83.44 91 GLY A N 1
ATOM 722 C CA . GLY A 1 91 ? -19.615 4.237 1.143 1.00 83.44 91 GLY A CA 1
ATOM 723 C C . GLY A 1 91 ? -18.287 3.643 1.631 1.00 83.44 91 GLY A C 1
ATOM 724 O O . GLY A 1 91 ? -18.086 3.527 2.842 1.00 83.44 91 GLY A O 1
ATOM 725 N N . ARG A 1 92 ? -17.344 3.311 0.736 1.00 86.69 92 ARG A N 1
ATOM 726 C CA . ARG A 1 92 ? -15.970 2.949 1.116 1.00 86.69 92 ARG A CA 1
ATOM 727 C C . ARG A 1 92 ? -15.004 4.089 0.831 1.00 86.69 92 ARG A C 1
ATOM 729 O O . ARG A 1 92 ? -15.025 4.703 -0.228 1.00 86.69 92 ARG A O 1
ATOM 736 N N . SER A 1 93 ? -14.104 4.343 1.778 1.00 89.12 93 SER A N 1
ATOM 737 C CA . SER A 1 93 ? -13.014 5.287 1.549 1.00 89.12 93 SER A CA 1
ATOM 738 C C . SER A 1 93 ? -12.003 4.712 0.559 1.00 89.12 93 SER A C 1
ATOM 740 O O . SER A 1 93 ? -11.734 3.505 0.558 1.00 89.12 93 SER A O 1
ATOM 742 N N . LEU A 1 94 ? -11.373 5.585 -0.231 1.00 90.94 94 LEU A N 1
ATOM 743 C CA . LEU A 1 94 ? -10.303 5.207 -1.158 1.00 90.94 94 LEU A CA 1
ATOM 744 C C . LEU A 1 94 ? -9.216 4.377 -0.455 1.00 90.94 94 LEU A C 1
ATOM 746 O O . LEU A 1 94 ? -8.807 3.331 -0.953 1.00 90.94 94 LEU A O 1
ATOM 750 N N . SER A 1 95 ? -8.792 4.794 0.741 1.00 91.50 95 SER A N 1
ATOM 751 C CA . SER A 1 95 ? -7.783 4.082 1.530 1.00 91.50 95 SER A CA 1
ATOM 752 C C . SER A 1 95 ? -8.217 2.660 1.891 1.00 91.50 95 SER A C 1
ATOM 754 O O . SER A 1 95 ? -7.399 1.745 1.842 1.00 91.50 95 SER A O 1
ATOM 756 N N . SER A 1 96 ? -9.500 2.445 2.210 1.00 90.56 96 SER A N 1
ATOM 757 C CA . SER A 1 96 ? -10.039 1.106 2.480 1.00 90.56 96 SER A CA 1
ATOM 758 C C . SER A 1 96 ? -10.004 0.222 1.231 1.00 90.56 96 SER A C 1
ATOM 760 O O . SER A 1 96 ? -9.597 -0.937 1.311 1.00 90.56 96 SER A O 1
ATOM 762 N N . ILE A 1 97 ? -10.359 0.784 0.072 1.00 92.38 97 ILE A N 1
ATOM 763 C CA . ILE A 1 97 ? -10.325 0.091 -1.223 1.00 92.38 97 ILE A CA 1
ATOM 764 C C . ILE A 1 97 ? -8.890 -0.293 -1.596 1.00 92.38 97 ILE A C 1
ATOM 766 O O . ILE A 1 97 ? -8.632 -1.437 -1.963 1.00 92.38 97 ILE A O 1
ATOM 770 N N . LEU A 1 98 ? -7.939 0.634 -1.465 1.00 91.50 98 LEU A N 1
ATOM 771 C CA . LEU A 1 98 ? -6.529 0.383 -1.769 1.00 91.50 98 LEU A CA 1
ATOM 772 C C . LEU A 1 98 ? -5.900 -0.625 -0.803 1.00 91.50 98 LEU A C 1
ATOM 774 O O . LEU A 1 98 ? -5.130 -1.482 -1.236 1.00 91.50 98 LEU A O 1
ATOM 778 N N . HIS A 1 99 ? -6.250 -0.558 0.483 1.00 91.38 99 HIS A N 1
ATOM 779 C CA . HIS A 1 99 ? -5.796 -1.533 1.468 1.00 91.38 99 HIS A CA 1
ATOM 780 C C . HIS A 1 99 ? -6.319 -2.934 1.142 1.00 91.38 99 HIS A C 1
ATOM 782 O O . HIS A 1 99 ? -5.535 -3.878 1.090 1.00 91.38 99 HIS A O 1
ATOM 788 N N . ALA A 1 100 ? -7.613 -3.064 0.833 1.00 91.12 100 ALA A N 1
ATOM 789 C CA . ALA A 1 100 ? -8.190 -4.329 0.392 1.00 91.12 100 ALA A CA 1
ATOM 790 C C . ALA A 1 100 ? -7.541 -4.829 -0.903 1.00 91.12 100 ALA A C 1
ATOM 792 O O . ALA A 1 100 ? -7.231 -6.010 -1.023 1.00 91.12 100 ALA A O 1
ATOM 793 N N . ALA A 1 101 ? -7.266 -3.936 -1.855 1.00 92.00 101 ALA A N 1
ATOM 794 C CA . ALA A 1 101 ? -6.597 -4.299 -3.095 1.00 92.00 101 ALA A CA 1
ATOM 795 C C . ALA A 1 101 ? -5.201 -4.885 -2.832 1.00 92.00 101 ALA A C 1
ATOM 797 O O . ALA A 1 101 ? -4.867 -5.931 -3.378 1.00 92.00 101 ALA A O 1
ATOM 798 N N . SER A 1 102 ? -4.418 -4.256 -1.951 1.00 90.19 102 SER A N 1
ATOM 799 C CA . SER A 1 102 ? -3.105 -4.763 -1.541 1.00 90.19 102 SER A CA 1
ATOM 800 C C . SER A 1 102 ? -3.215 -6.113 -0.822 1.00 90.19 102 SER A C 1
ATOM 802 O O . SER A 1 102 ? -2.568 -7.079 -1.219 1.00 90.19 102 SER A O 1
ATOM 804 N N . TYR A 1 103 ? -4.096 -6.197 0.180 1.00 91.88 103 TYR A N 1
ATOM 805 C CA . TYR A 1 103 ? -4.279 -7.382 1.021 1.00 91.88 103 TYR A CA 1
ATOM 806 C C . TYR A 1 103 ? -4.753 -8.608 0.225 1.00 91.88 103 TYR A C 1
ATOM 808 O O . TYR A 1 103 ? -4.241 -9.706 0.411 1.00 91.88 103 TYR A O 1
ATOM 816 N N . TYR A 1 104 ? -5.690 -8.421 -0.710 1.00 90.06 104 TYR A N 1
ATOM 817 C CA . TYR A 1 104 ? -6.249 -9.496 -1.541 1.00 90.06 104 TYR A CA 1
ATOM 818 C C . TYR A 1 104 ? -5.549 -9.660 -2.903 1.00 90.06 104 TYR A C 1
ATOM 820 O O . TYR A 1 104 ? -6.055 -10.373 -3.778 1.00 90.06 104 TYR A O 1
ATOM 828 N N . GLY A 1 105 ? -4.404 -8.999 -3.107 1.0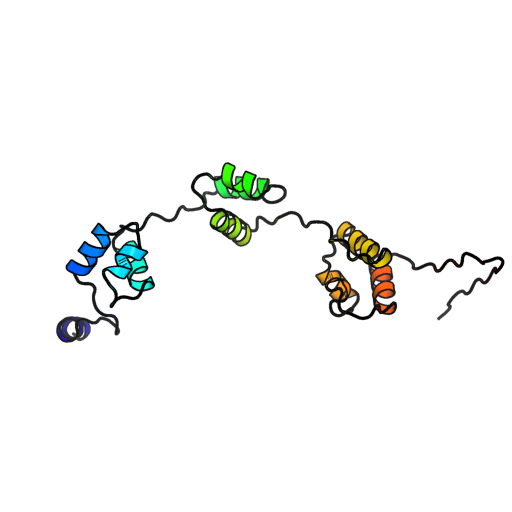0 87.38 105 GLY A N 1
ATOM 829 C CA . GLY A 1 105 ? -3.560 -9.162 -4.294 1.00 87.38 105 GLY A CA 1
ATOM 830 C C . GLY A 1 105 ? -4.108 -8.553 -5.592 1.00 87.38 105 GLY A C 1
ATOM 831 O O . GLY A 1 105 ? -3.629 -8.887 -6.673 1.00 87.38 105 GLY A O 1
ATOM 832 N N . ALA A 1 106 ? -5.089 -7.651 -5.528 1.00 89.81 106 ALA A N 1
ATOM 833 C CA . ALA A 1 106 ? -5.503 -6.852 -6.677 1.00 89.81 106 ALA A CA 1
ATOM 834 C C . ALA A 1 106 ? -4.456 -5.749 -6.932 1.00 89.81 106 ALA A C 1
ATOM 836 O O . ALA A 1 106 ? -4.493 -4.667 -6.342 1.00 89.81 106 ALA A O 1
ATOM 837 N N . LYS A 1 107 ? -3.480 -6.029 -7.798 1.00 84.25 107 LYS A N 1
ATOM 838 C CA . LYS A 1 107 ? -2.414 -5.080 -8.150 1.00 84.25 107 LYS A CA 1
ATOM 839 C C . LYS A 1 107 ? -2.824 -4.189 -9.328 1.00 84.25 107 LYS A C 1
ATOM 841 O O . LYS A 1 107 ? -3.635 -4.567 -10.171 1.00 84.25 107 LYS A O 1
ATOM 846 N N . ARG A 1 108 ? -2.251 -2.983 -9.382 1.00 85.25 108 ARG A N 1
ATOM 847 C CA . ARG A 1 108 ? -2.330 -2.114 -10.568 1.00 85.25 108 ARG A CA 1
ATOM 848 C C . ARG A 1 108 ? -1.458 -2.705 -11.675 1.00 85.25 108 ARG A C 1
ATOM 850 O O . ARG A 1 108 ? -0.432 -3.303 -11.355 1.00 85.25 108 ARG A O 1
ATOM 857 N N . ARG A 1 109 ? -1.796 -2.473 -12.949 1.00 81.69 109 ARG A N 1
ATOM 858 C CA . ARG A 1 109 ? -0.824 -2.712 -14.025 1.00 81.69 109 ARG A CA 1
ATOM 859 C C . ARG A 1 109 ? 0.396 -1.812 -13.808 1.00 81.69 109 ARG A C 1
ATOM 861 O O . ARG A 1 109 ? 0.212 -0.637 -13.456 1.00 81.69 109 ARG A O 1
ATOM 868 N N . PRO A 1 110 ? 1.619 -2.344 -13.963 1.00 79.56 110 PRO A N 1
ATOM 869 C CA . PRO A 1 110 ? 2.813 -1.525 -13.882 1.00 79.56 110 PRO A CA 1
ATOM 870 C C . PRO A 1 110 ? 2.756 -0.487 -15.008 1.00 79.56 110 PRO A C 1
ATOM 872 O O . PRO A 1 110 ? 2.293 -0.770 -16.113 1.00 79.56 110 PRO A O 1
ATOM 875 N N . ARG A 1 111 ? 3.147 0.747 -14.694 1.00 81.94 111 ARG A N 1
ATOM 876 C CA . ARG A 1 111 ? 3.240 1.817 -15.689 1.00 81.94 111 ARG A CA 1
ATOM 877 C C . ARG A 1 111 ? 4.636 1.795 -16.308 1.00 81.94 111 ARG A C 1
ATOM 879 O O . ARG A 1 111 ? 5.572 1.428 -15.592 1.00 81.94 111 ARG A O 1
ATOM 886 N N . PRO A 1 112 ? 4.782 2.229 -17.571 1.00 82.81 112 PRO A N 1
ATOM 887 C CA . PRO A 1 112 ? 6.094 2.463 -18.145 1.00 82.81 112 PRO A CA 1
ATOM 888 C C . PRO A 1 112 ? 6.933 3.369 -17.228 1.00 82.81 112 PRO A C 1
ATOM 890 O O . PRO A 1 112 ? 6.370 4.269 -16.586 1.00 82.81 112 PRO A O 1
ATOM 893 N N . PRO A 1 113 ? 8.253 3.146 -17.141 1.00 84.44 113 PRO A N 1
ATOM 894 C CA . PRO A 1 113 ? 9.154 4.022 -16.403 1.00 84.44 113 PRO A CA 1
ATOM 895 C C . PRO A 1 113 ? 9.039 5.477 -16.873 1.00 84.44 113 PRO A C 1
ATOM 897 O O . PRO A 1 113 ? 8.884 5.746 -18.062 1.00 84.44 113 PRO A O 1
ATOM 900 N N . ALA A 1 114 ? 9.119 6.429 -15.940 1.00 83.12 114 ALA A N 1
ATOM 901 C CA . ALA A 1 114 ? 9.174 7.849 -16.286 1.00 83.12 114 ALA A CA 1
ATOM 902 C C . ALA A 1 114 ? 10.516 8.185 -16.950 1.00 83.12 114 ALA A C 1
ATOM 904 O O . ALA A 1 114 ? 11.543 7.672 -16.506 1.00 83.12 114 ALA A O 1
ATOM 905 N N . LYS A 1 115 ? 10.509 9.066 -17.955 1.00 81.56 115 LYS A N 1
ATOM 906 C CA . LYS A 1 115 ? 11.722 9.526 -18.646 1.00 81.56 115 LYS A CA 1
ATOM 907 C C . LYS A 1 115 ? 12.667 10.254 -17.678 1.00 81.56 115 LYS A C 1
ATOM 909 O O . LYS A 1 115 ? 12.231 11.134 -16.940 1.00 81.56 115 LYS A O 1
ATOM 914 N N . MET A 1 116 ? 13.936 9.864 -17.681 1.00 72.31 116 MET A N 1
ATOM 915 C CA . MET A 1 116 ? 15.064 10.461 -16.962 1.00 72.31 116 MET A CA 1
ATOM 916 C C . MET A 1 116 ? 15.911 11.341 -17.894 1.00 72.31 116 MET A C 1
ATOM 918 O O . MET A 1 116 ? 17.002 11.746 -17.527 1.00 72.31 116 MET A O 1
ATOM 922 N N . GLY A 1 117 ? 15.475 11.642 -19.117 1.00 75.94 117 GLY A N 1
ATOM 923 C CA . GLY A 1 117 ? 16.102 12.679 -19.946 1.00 75.94 117 GLY A CA 1
ATOM 924 C C . GLY A 1 117 ? 17.427 12.289 -20.610 1.00 75.94 117 GLY A C 1
ATOM 925 O O . GLY A 1 117 ? 17.915 13.053 -21.433 1.00 75.94 117 GLY A O 1
ATOM 926 N N . ASP A 1 118 ? 17.984 11.112 -20.311 1.00 82.12 118 ASP A N 1
ATOM 927 C CA . ASP A 1 118 ? 19.040 10.495 -21.114 1.00 82.12 118 ASP A CA 1
ATOM 928 C C . ASP A 1 118 ? 18.391 9.477 -22.067 1.00 82.12 118 ASP A C 1
ATOM 930 O O . ASP A 1 118 ? 17.819 8.49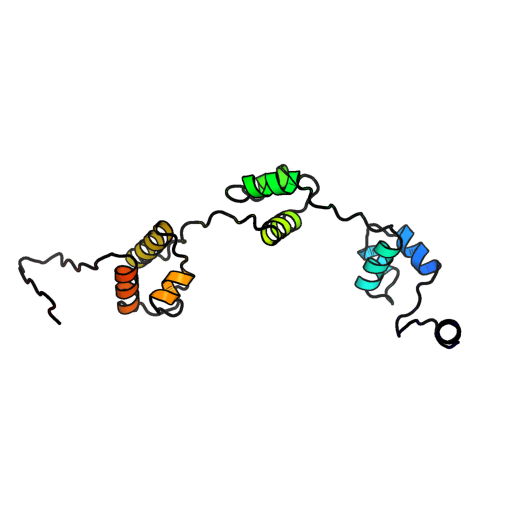4 -21.578 1.00 82.12 118 ASP A O 1
ATOM 934 N N . PRO A 1 119 ? 18.436 9.700 -23.396 1.00 85.38 119 PRO A N 1
ATOM 935 C CA . PRO A 1 119 ? 17.738 8.855 -24.361 1.00 85.38 119 PRO A CA 1
ATOM 936 C C . PRO A 1 119 ? 18.113 7.375 -24.262 1.00 85.38 119 PRO A C 1
ATOM 938 O O . PRO A 1 119 ? 17.224 6.526 -24.294 1.00 85.38 119 PRO A O 1
ATOM 941 N N . LEU A 1 120 ? 19.400 7.066 -24.062 1.00 86.31 120 LEU A N 1
ATOM 942 C CA . LEU A 1 120 ? 19.887 5.687 -23.996 1.00 86.31 120 LEU A CA 1
ATOM 943 C C . LEU A 1 120 ? 19.371 4.981 -22.737 1.00 86.31 120 LEU A C 1
ATOM 945 O O . LEU A 1 120 ? 18.898 3.847 -22.781 1.00 86.31 120 LEU A O 1
ATOM 949 N N . VAL A 1 121 ? 19.427 5.663 -21.592 1.00 85.94 121 VAL A N 1
ATOM 950 C CA . VAL A 1 121 ? 18.941 5.102 -20.323 1.00 85.94 121 VAL A CA 1
ATOM 951 C C . VAL A 1 121 ? 17.420 4.940 -20.340 1.00 85.94 121 VAL A C 1
ATOM 953 O O . VAL A 1 121 ? 16.894 3.961 -19.803 1.00 85.94 121 VAL A O 1
ATOM 956 N N . ASP A 1 122 ? 16.707 5.880 -20.956 1.00 88.25 122 ASP A N 1
ATOM 957 C CA . ASP A 1 122 ? 15.257 5.805 -21.119 1.00 88.25 122 ASP A CA 1
ATOM 958 C C . ASP A 1 122 ? 14.847 4.647 -22.033 1.00 88.25 122 ASP A C 1
ATOM 960 O O . ASP A 1 122 ? 13.892 3.935 -21.712 1.00 88.25 122 ASP A O 1
ATOM 964 N N . GLU A 1 123 ? 15.602 4.394 -23.102 1.00 88.88 123 GLU A N 1
ATOM 965 C CA . GLU A 1 123 ? 15.396 3.247 -23.984 1.00 88.88 123 GLU A CA 1
ATOM 966 C C . GLU A 1 123 ? 15.664 1.918 -23.271 1.00 88.88 123 GLU A C 1
ATOM 968 O O . GLU A 1 123 ? 14.818 1.024 -23.309 1.00 88.88 123 GLU A O 1
ATOM 973 N N . ILE A 1 124 ? 16.769 1.807 -22.524 1.00 89.00 124 ILE A N 1
ATOM 974 C CA . ILE A 1 124 ? 17.079 0.621 -21.709 1.00 89.00 124 ILE A CA 1
ATOM 975 C C . ILE A 1 124 ? 15.939 0.329 -20.724 1.00 89.00 124 ILE A C 1
ATOM 977 O O . ILE A 1 124 ? 15.478 -0.808 -20.601 1.00 89.00 124 ILE A O 1
ATOM 981 N N . ARG A 1 125 ? 15.432 1.359 -20.036 1.00 90.12 125 ARG A N 1
ATOM 982 C CA . ARG A 1 125 ? 14.335 1.209 -19.066 1.00 90.12 125 ARG A CA 1
ATOM 983 C C . ARG A 1 125 ? 13.024 0.833 -19.745 1.00 90.12 125 ARG A C 1
ATOM 985 O O . ARG A 1 125 ? 12.280 0.009 -19.209 1.00 90.12 125 ARG A O 1
ATOM 992 N N . LEU A 1 126 ? 12.739 1.397 -20.917 1.00 90.56 126 LEU A N 1
ATOM 993 C CA . LEU A 1 126 ? 11.567 1.033 -21.709 1.00 90.56 126 LEU A CA 1
ATOM 994 C C . LEU A 1 126 ? 11.656 -0.418 -22.195 1.00 90.56 126 LEU A C 1
ATOM 996 O O . LEU A 1 126 ? 10.677 -1.156 -22.090 1.00 90.56 126 LEU A O 1
ATOM 1000 N N . ARG A 1 127 ? 12.828 -0.845 -22.672 1.00 91.56 127 ARG A N 1
ATOM 1001 C CA . ARG A 1 127 ? 13.065 -2.213 -23.134 1.00 91.56 127 ARG A CA 1
ATOM 1002 C C . ARG A 1 127 ? 12.940 -3.224 -21.999 1.00 91.56 127 ARG A C 1
ATOM 1004 O O . ARG A 1 127 ? 12.255 -4.230 -22.164 1.00 91.56 127 ARG A O 1
ATOM 1011 N N . ALA A 1 128 ? 13.510 -2.926 -20.833 1.00 91.00 128 ALA A N 1
ATOM 1012 C CA . ALA A 1 128 ? 13.338 -3.739 -19.631 1.00 91.00 128 ALA A CA 1
ATOM 1013 C C . ALA A 1 128 ? 11.856 -3.896 -19.263 1.00 91.00 128 ALA A C 1
ATOM 1015 O O . ALA A 1 128 ? 11.385 -5.010 -19.040 1.00 91.00 128 ALA A O 1
ATOM 1016 N N . PHE A 1 129 ? 11.090 -2.802 -19.302 1.00 91.75 129 PHE A N 1
ATOM 1017 C CA . PHE A 1 129 ? 9.650 -2.838 -19.057 1.00 91.75 129 PHE A CA 1
ATOM 1018 C C . PHE A 1 129 ? 8.888 -3.704 -20.077 1.00 91.75 129 PHE A C 1
ATOM 1020 O O . PHE A 1 129 ? 8.001 -4.460 -19.682 1.00 91.75 129 PHE A O 1
ATOM 1027 N N . GLN A 1 130 ? 9.236 -3.639 -21.368 1.00 90.31 130 GLN A N 1
ATOM 1028 C CA . GLN A 1 130 ? 8.634 -4.485 -22.413 1.00 90.31 130 GLN A CA 1
ATOM 1029 C C . GLN A 1 130 ? 8.905 -5.976 -22.190 1.00 90.31 130 GLN A C 1
ATOM 1031 O O . GLN A 1 130 ? 8.031 -6.801 -22.442 1.00 90.31 130 GLN A O 1
ATOM 1036 N N . LEU A 1 131 ? 10.099 -6.311 -21.700 1.00 89.62 131 LEU A N 1
ATOM 1037 C CA . LEU A 1 131 ? 10.495 -7.680 -21.370 1.00 89.62 131 LEU A CA 1
ATOM 1038 C C . LEU A 1 131 ? 9.968 -8.144 -19.999 1.00 89.62 131 LEU A C 1
ATOM 1040 O O . LEU A 1 131 ? 10.231 -9.268 -19.588 1.00 89.62 131 LEU A O 1
ATOM 1044 N N . GLY A 1 132 ? 9.207 -7.302 -19.291 1.00 87.56 132 GLY A N 1
ATOM 1045 C CA . GLY A 1 132 ? 8.622 -7.630 -17.991 1.00 87.56 132 GLY A CA 1
ATOM 1046 C C . GLY A 1 132 ? 9.593 -7.537 -16.813 1.00 87.56 132 GLY A C 1
ATOM 1047 O O . GLY A 1 132 ? 9.203 -7.870 -15.694 1.00 87.56 132 GLY A O 1
ATOM 1048 N N . PHE A 1 133 ? 10.816 -7.046 -17.027 1.00 86.19 133 PHE A N 1
ATOM 1049 C CA . PHE A 1 133 ? 11.758 -6.774 -15.947 1.00 86.19 133 PHE A CA 1
ATOM 1050 C C . PHE A 1 133 ? 11.291 -5.559 -15.152 1.00 86.19 133 PHE A C 1
ATOM 1052 O O . PHE A 1 133 ? 10.994 -4.496 -15.713 1.00 86.19 133 PHE A O 1
ATOM 1059 N N . SER A 1 134 ? 11.261 -5.679 -13.823 1.00 87.88 134 SER A N 1
ATOM 1060 C CA . SER A 1 134 ? 11.188 -4.478 -13.004 1.00 87.88 134 SER A CA 1
ATOM 1061 C C . SER A 1 134 ? 12.542 -3.764 -13.043 1.00 87.88 134 SER A C 1
ATOM 1063 O O . SER A 1 134 ? 13.593 -4.383 -13.190 1.00 87.88 134 SER A O 1
ATOM 1065 N N . ILE A 1 135 ? 12.539 -2.441 -12.868 1.00 87.69 135 ILE A N 1
ATOM 1066 C CA . ILE A 1 135 ? 13.788 -1.665 -12.741 1.00 87.69 135 ILE A CA 1
ATOM 1067 C C . ILE A 1 135 ? 14.638 -2.211 -11.584 1.00 87.69 135 ILE A C 1
ATOM 1069 O O . ILE A 1 135 ? 15.863 -2.138 -11.614 1.00 87.69 135 ILE A O 1
ATOM 1073 N N . CYS A 1 136 ? 13.982 -2.766 -10.559 1.00 86.88 136 CYS A N 1
ATOM 1074 C CA . CYS A 1 136 ? 14.668 -3.384 -9.443 1.00 86.88 136 CYS A CA 1
ATOM 1075 C C . CYS A 1 136 ? 15.467 -4.612 -9.868 1.00 86.88 136 CYS A C 1
ATOM 1077 O O . CYS A 1 136 ? 16.637 -4.686 -9.500 1.00 86.88 136 CYS A O 1
ATOM 1079 N N . ASP A 1 137 ? 14.841 -5.490 -10.651 1.00 87.56 137 ASP A N 1
ATOM 1080 C CA . ASP A 1 137 ? 15.449 -6.720 -11.164 1.00 87.56 137 ASP A CA 1
ATOM 1081 C C . ASP A 1 137 ? 16.568 -6.380 -12.153 1.00 87.56 137 ASP A C 1
ATOM 1083 O O . ASP A 1 137 ? 17.650 -6.949 -12.084 1.00 87.56 137 ASP A O 1
ATOM 1087 N N . LEU A 1 138 ? 16.359 -5.369 -13.008 1.00 88.44 138 LEU A N 1
ATOM 1088 C CA . LEU A 1 138 ? 17.389 -4.879 -13.926 1.00 88.44 138 LEU A CA 1
ATOM 1089 C C . LEU A 1 138 ? 18.637 -4.389 -13.177 1.00 88.44 138 LEU A C 1
ATOM 1091 O O . LEU A 1 138 ? 19.757 -4.686 -13.582 1.00 88.44 138 LEU A O 1
ATOM 1095 N N . ASP A 1 139 ? 18.455 -3.634 -12.089 1.00 88.38 139 ASP A N 1
ATOM 1096 C CA . ASP A 1 139 ? 19.579 -3.138 -11.290 1.00 88.38 139 ASP A CA 1
ATOM 1097 C C . ASP A 1 139 ? 20.337 -4.257 -10.558 1.00 88.38 139 ASP A C 1
ATOM 1099 O O . ASP A 1 139 ? 21.545 -4.137 -10.318 1.00 88.38 139 ASP A O 1
ATOM 1103 N N . GLU A 1 140 ? 19.620 -5.305 -10.155 1.00 89.81 140 GLU A N 1
ATOM 1104 C CA . GLU A 1 140 ? 20.185 -6.483 -9.500 1.00 89.81 140 GLU A CA 1
ATOM 1105 C C . GLU A 1 140 ? 21.010 -7.303 -10.494 1.00 89.81 140 GLU A C 1
ATOM 1107 O O . GLU A 1 140 ? 22.194 -7.552 -10.248 1.00 89.81 140 GLU A O 1
ATOM 1112 N N . GLU A 1 141 ? 20.441 -7.583 -11.665 1.00 88.56 141 GLU A N 1
ATOM 1113 C CA . GLU A 1 141 ? 21.083 -8.365 -12.720 1.00 88.56 141 GLU A CA 1
ATOM 1114 C C . GLU A 1 141 ? 22.300 -7.630 -13.309 1.00 88.56 141 GLU A C 1
ATOM 1116 O O . GLU A 1 141 ? 23.394 -8.185 -13.428 1.00 88.56 141 GLU A O 1
ATOM 1121 N N . ALA A 1 142 ? 22.172 -6.322 -13.569 1.00 86.38 142 ALA A N 1
ATOM 1122 C CA . ALA A 1 142 ? 23.274 -5.495 -14.067 1.00 86.38 142 ALA A CA 1
ATOM 1123 C C . ALA A 1 142 ? 24.322 -5.153 -12.986 1.00 86.38 142 ALA A C 1
ATOM 1125 O O . ALA A 1 142 ? 25.375 -4.570 -13.288 1.00 86.38 142 ALA A O 1
ATOM 1126 N N . LYS A 1 143 ? 24.060 -5.497 -11.713 1.00 86.50 143 LYS A N 1
ATOM 1127 C CA . LYS A 1 143 ? 24.872 -5.133 -10.535 1.00 86.50 143 LYS A CA 1
ATOM 1128 C C . LYS A 1 143 ? 25.168 -3.630 -10.473 1.00 86.50 143 LYS A C 1
ATOM 1130 O O . LYS A 1 143 ? 26.261 -3.202 -10.084 1.00 86.50 143 LYS A O 1
ATOM 1135 N N . SER A 1 144 ? 24.190 -2.817 -10.857 1.00 80.00 144 SER A N 1
ATOM 1136 C CA . SER A 1 144 ? 24.325 -1.370 -11.058 1.00 80.00 144 SER A CA 1
ATOM 1137 C C . SER A 1 144 ? 23.975 -0.540 -9.817 1.00 80.00 144 SER A C 1
ATOM 1139 O O . SER A 1 144 ? 24.040 0.687 -9.849 1.00 80.00 144 SER A O 1
ATOM 1141 N N . ARG A 1 145 ? 23.682 -1.192 -8.679 1.00 81.75 145 ARG A N 1
ATOM 1142 C CA . ARG A 1 145 ? 23.516 -0.564 -7.348 1.00 81.75 145 ARG A CA 1
ATOM 1143 C C . ARG A 1 145 ? 22.501 0.594 -7.328 1.00 81.75 145 ARG A C 1
ATOM 1145 O O . ARG A 1 145 ? 22.714 1.601 -6.646 1.00 81.75 145 ARG A O 1
ATOM 1152 N N . GLY A 1 146 ? 21.394 0.456 -8.058 1.00 82.12 14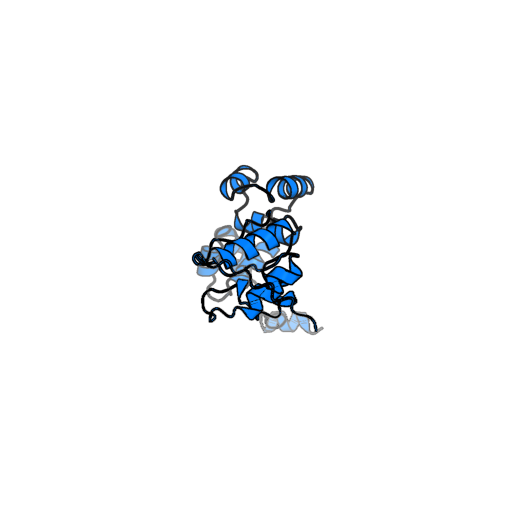6 GLY A N 1
ATOM 1153 C CA . GLY A 1 146 ? 20.340 1.475 -8.099 1.00 82.12 146 GLY A CA 1
ATOM 1154 C C . GLY A 1 146 ? 20.531 2.549 -9.175 1.00 82.12 146 GLY A C 1
ATOM 1155 O O . GLY A 1 146 ? 19.931 3.618 -9.058 1.00 82.12 146 GLY A O 1
ATOM 1156 N N . PHE A 1 147 ? 21.387 2.311 -10.173 1.00 83.56 147 PHE A N 1
ATOM 1157 C CA . PHE A 1 147 ? 21.644 3.240 -11.277 1.00 83.56 147 PHE A CA 1
ATOM 1158 C C . PHE A 1 147 ? 20.374 3.544 -12.076 1.00 83.56 147 PHE A C 1
ATOM 1160 O O . PHE A 1 147 ? 20.077 4.704 -12.335 1.00 83.56 147 PHE A O 1
ATOM 1167 N N . PHE A 1 148 ? 19.572 2.527 -12.404 1.00 81.94 148 PHE A N 1
ATOM 1168 C CA . PHE A 1 148 ? 18.352 2.716 -13.197 1.00 81.94 148 PHE A CA 1
ATOM 1169 C C . PHE A 1 148 ? 17.167 3.245 -12.367 1.00 81.94 148 PHE A C 1
ATOM 1171 O O . PHE A 1 148 ? 16.136 3.644 -12.928 1.00 81.94 148 PHE A O 1
ATOM 1178 N N . ARG A 1 149 ? 17.305 3.269 -11.032 1.00 81.56 149 ARG A N 1
ATOM 1179 C CA . ARG A 1 149 ? 16.330 3.838 -10.086 1.00 81.56 149 ARG A CA 1
ATOM 1180 C C . ARG A 1 149 ? 16.518 5.333 -9.822 1.00 81.56 149 ARG A C 1
ATOM 1182 O O . ARG A 1 149 ? 15.521 5.991 -9.536 1.00 81.56 149 ARG A O 1
ATOM 1189 N N . SER A 1 150 ? 17.746 5.858 -9.844 1.00 73.62 150 SER A N 1
ATOM 1190 C CA . SER A 1 150 ? 18.049 7.219 -9.372 1.00 73.62 150 SER A CA 1
ATOM 1191 C C . SER A 1 150 ? 18.954 8.003 -10.315 1.00 73.62 150 SER A C 1
ATOM 1193 O O . SER A 1 150 ? 19.967 7.503 -10.792 1.00 73.62 150 SER A O 1
ATOM 1195 N N . TRP A 1 151 ? 18.630 9.285 -10.475 1.00 58.72 151 TRP A N 1
ATOM 1196 C CA . TRP A 1 151 ? 19.369 10.247 -11.292 1.00 58.72 151 TRP A CA 1
ATOM 1197 C C . TRP A 1 151 ? 20.706 10.709 -10.686 1.00 58.72 151 TRP A C 1
ATOM 1199 O O . TRP A 1 151 ? 21.512 11.328 -11.368 1.00 58.72 151 TRP A O 1
ATOM 1209 N N . ALA A 1 152 ? 20.952 10.425 -9.403 1.00 58.22 152 ALA A N 1
ATOM 1210 C CA . ALA A 1 152 ? 22.059 11.011 -8.640 1.00 58.22 152 ALA A CA 1
ATOM 1211 C C . ALA A 1 152 ? 23.403 10.263 -8.766 1.00 58.22 152 ALA A C 1
ATOM 1213 O O . ALA A 1 152 ? 24.353 10.571 -8.047 1.00 58.22 152 ALA A O 1
ATOM 1214 N N . ARG A 1 153 ? 23.493 9.233 -9.617 1.00 63.06 153 ARG A N 1
ATOM 1215 C CA . ARG A 1 153 ? 24.711 8.425 -9.780 1.00 63.06 153 ARG A CA 1
ATOM 1216 C C . ARG A 1 153 ? 25.489 8.896 -11.017 1.00 63.06 153 ARG A C 1
ATOM 1218 O O . ARG A 1 153 ? 24.865 9.161 -12.042 1.00 63.06 153 ARG A O 1
ATOM 1225 N N . PRO A 1 154 ? 26.833 8.963 -10.962 1.00 65.50 154 PRO A N 1
ATOM 1226 C CA . PRO A 1 154 ? 27.634 9.286 -12.138 1.00 65.50 154 PRO A CA 1
ATOM 1227 C C . PRO A 1 154 ? 27.345 8.291 -13.268 1.00 65.50 154 PRO A C 1
ATOM 1229 O O . PRO A 1 154 ? 27.194 7.089 -13.021 1.00 65.50 154 PRO A O 1
ATOM 1232 N N . LYS A 1 155 ? 27.249 8.804 -14.500 1.00 67.88 155 LYS A N 1
ATOM 1233 C CA . LYS A 1 155 ? 26.954 8.019 -15.705 1.00 67.88 155 LYS A CA 1
ATOM 1234 C C . LYS A 1 155 ? 28.098 7.046 -15.973 1.00 67.88 155 LYS A C 1
ATOM 1236 O O . LYS A 1 155 ? 29.153 7.428 -16.466 1.00 67.88 155 LYS A O 1
ATOM 1241 N N . LEU A 1 156 ? 27.902 5.786 -15.604 1.00 75.06 156 LEU A N 1
ATOM 1242 C CA . LEU A 1 156 ? 28.908 4.740 -15.747 1.00 75.06 156 LEU A CA 1
ATOM 1243 C C . LEU A 1 156 ? 28.508 3.822 -16.903 1.00 75.06 156 LEU A C 1
ATOM 1245 O O . LEU A 1 156 ? 27.623 2.982 -16.746 1.00 75.06 156 LEU A O 1
ATOM 1249 N N . LEU A 1 157 ? 29.188 3.975 -18.045 1.00 81.31 157 LEU A N 1
ATOM 1250 C CA . LEU A 1 157 ? 28.907 3.250 -19.294 1.00 81.31 157 LEU A CA 1
ATOM 1251 C C . LEU A 1 157 ? 28.854 1.727 -19.104 1.00 81.31 157 LEU A C 1
ATOM 1253 O O . LEU A 1 157 ? 27.927 1.084 -19.581 1.00 81.31 157 LEU A O 1
ATOM 1257 N N . ARG A 1 158 ? 29.735 1.178 -18.260 1.00 85.38 158 ARG A N 1
ATOM 1258 C CA . ARG A 1 158 ? 29.760 -0.249 -17.888 1.00 85.38 158 ARG A CA 1
ATOM 1259 C C . ARG A 1 158 ? 28.421 -0.813 -17.391 1.00 85.38 158 ARG A C 1
ATO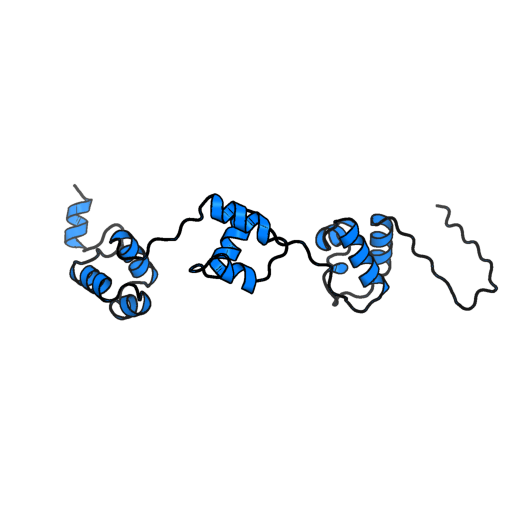M 1261 O O . ARG A 1 158 ? 28.176 -2.007 -17.516 1.00 85.38 158 ARG A O 1
ATOM 1268 N N . TYR A 1 159 ? 27.588 0.001 -16.734 1.00 87.25 159 TYR A N 1
ATOM 1269 C CA . TYR A 1 159 ? 26.285 -0.453 -16.235 1.00 87.25 159 TYR A CA 1
ATOM 1270 C C . TYR A 1 159 ? 25.246 -0.483 -17.348 1.00 87.25 159 TYR A C 1
ATOM 1272 O O . TYR A 1 159 ? 24.383 -1.354 -17.345 1.00 87.25 159 TYR A O 1
ATOM 1280 N N . MET A 1 160 ? 25.359 0.440 -18.303 1.00 85.56 160 MET A N 1
ATOM 1281 C CA . MET A 1 160 ? 24.516 0.470 -19.492 1.00 85.56 160 MET A CA 1
ATOM 1282 C C . MET A 1 160 ? 24.863 -0.693 -20.418 1.00 85.56 160 MET A C 1
ATOM 1284 O O . MET A 1 160 ? 23.956 -1.409 -20.807 1.00 85.56 160 MET A O 1
ATOM 1288 N N . GLU A 1 161 ? 26.147 -0.958 -20.666 1.00 86.88 161 GLU A N 1
ATOM 1289 C CA . GLU A 1 161 ? 26.606 -2.115 -21.454 1.00 86.88 161 GLU A CA 1
ATOM 1290 C C . GLU A 1 161 ? 26.069 -3.436 -20.893 1.00 86.88 161 GLU A C 1
ATOM 1292 O O . GLU A 1 161 ? 25.399 -4.179 -21.599 1.00 86.88 161 GLU A O 1
ATOM 1297 N N . ARG A 1 162 ? 26.248 -3.681 -19.587 1.00 88.00 162 ARG A N 1
ATOM 1298 C CA . ARG A 1 162 ? 25.718 -4.891 -18.937 1.00 88.00 162 ARG A CA 1
ATOM 1299 C C . ARG A 1 162 ? 24.204 -5.004 -19.049 1.00 88.00 162 ARG A C 1
ATOM 1301 O O . ARG A 1 162 ? 23.692 -6.089 -19.292 1.00 88.00 162 ARG A O 1
ATOM 1308 N N . ALA A 1 163 ? 23.484 -3.902 -18.847 1.00 89.06 163 ALA A N 1
ATOM 1309 C CA . ALA A 1 163 ? 22.035 -3.901 -18.987 1.00 89.06 163 ALA A CA 1
ATOM 1310 C C . ALA A 1 163 ? 21.608 -4.174 -20.436 1.00 89.06 163 ALA A C 1
ATOM 1312 O O . ALA A 1 163 ? 20.661 -4.919 -20.650 1.00 89.06 163 ALA A O 1
ATOM 1313 N N . ILE A 1 164 ? 22.315 -3.619 -21.422 1.00 90.38 164 ILE A N 1
ATOM 1314 C CA . ILE A 1 164 ? 22.081 -3.879 -22.845 1.00 90.38 164 ILE A CA 1
ATOM 1315 C C . ILE A 1 164 ? 22.309 -5.364 -23.150 1.00 90.38 164 ILE A C 1
ATOM 1317 O O . ILE A 1 164 ? 21.427 -5.978 -23.746 1.00 90.38 164 ILE A O 1
ATOM 1321 N N . ASP A 1 165 ? 23.402 -5.959 -22.668 1.00 90.75 165 ASP A N 1
ATOM 1322 C CA . ASP A 1 165 ? 23.698 -7.386 -22.850 1.00 90.75 165 ASP A CA 1
ATOM 1323 C C . ASP A 1 165 ? 22.606 -8.282 -22.238 1.00 90.75 165 ASP A C 1
ATOM 1325 O O . ASP A 1 165 ? 22.107 -9.195 -22.895 1.00 90.75 165 ASP A O 1
ATOM 1329 N N . ILE A 1 166 ? 22.170 -7.987 -21.005 1.00 90.31 166 ILE A N 1
ATOM 1330 C CA . ILE A 1 166 ? 21.092 -8.720 -20.309 1.00 90.31 166 ILE A CA 1
ATOM 1331 C C . ILE A 1 166 ? 19.771 -8.634 -21.083 1.00 90.31 166 ILE A C 1
ATOM 1333 O O . ILE A 1 166 ? 19.017 -9.603 -21.158 1.00 90.31 166 ILE A O 1
ATOM 1337 N N . LEU A 1 167 ? 19.484 -7.472 -21.671 1.00 90.19 167 LEU A N 1
ATOM 1338 C CA . LEU A 1 167 ? 18.273 -7.234 -22.456 1.00 90.19 167 LEU A CA 1
ATOM 1339 C C . LEU A 1 167 ? 18.395 -7.733 -23.911 1.00 90.19 167 LEU A C 1
ATOM 1341 O O . LEU A 1 167 ? 17.444 -7.581 -24.685 1.00 90.19 167 LEU A O 1
ATOM 1345 N N . GLY A 1 168 ? 19.537 -8.330 -24.278 1.00 87.50 168 GLY A N 1
ATOM 1346 C CA . GLY A 1 168 ? 19.814 -8.891 -25.602 1.00 87.50 168 GLY A CA 1
ATOM 1347 C C . GLY A 1 168 ? 20.100 -7.850 -26.689 1.00 87.50 168 GLY A C 1
ATOM 1348 O O . GLY A 1 168 ? 19.917 -8.136 -27.872 1.00 87.50 168 GLY A O 1
ATOM 1349 N N . GLY A 1 169 ? 20.487 -6.634 -26.308 1.00 87.00 169 GLY A N 1
ATOM 1350 C CA . GLY A 1 169 ? 20.889 -5.573 -27.226 1.00 87.00 169 GLY A CA 1
ATOM 1351 C C . GLY A 1 169 ? 22.388 -5.589 -27.530 1.00 87.00 169 GLY A C 1
ATOM 1352 O O . GLY A 1 169 ? 23.153 -6.362 -26.960 1.00 87.00 169 GLY A O 1
ATOM 1353 N N . LYS A 1 170 ? 22.816 -4.707 -28.436 1.00 86.69 170 LYS A N 1
ATOM 1354 C CA . LYS A 1 170 ? 24.230 -4.437 -28.722 1.00 86.69 170 LYS A CA 1
ATOM 1355 C C . LYS A 1 170 ? 24.432 -2.932 -28.800 1.00 86.69 170 LYS A C 1
ATOM 1357 O O . LYS A 1 170 ? 23.656 -2.253 -29.468 1.00 86.69 170 LYS A O 1
ATOM 1362 N N . LEU A 1 171 ? 25.460 -2.423 -28.125 1.00 83.38 171 LEU A N 1
ATOM 1363 C CA . LEU A 1 171 ? 25.840 -1.018 -28.216 1.00 83.38 171 LEU A CA 1
ATOM 1364 C C . LEU A 1 171 ? 26.735 -0.828 -29.447 1.00 83.38 171 LEU A C 1
ATOM 1366 O O . LEU A 1 171 ? 27.827 -1.391 -29.508 1.00 83.38 171 LEU A O 1
ATOM 1370 N N . VAL A 1 172 ? 26.263 -0.054 -30.423 1.00 84.38 172 VAL A N 1
ATOM 1371 C CA . VAL A 1 172 ? 27.042 0.353 -31.599 1.00 84.38 172 VAL A CA 1
ATOM 1372 C C . VAL A 1 172 ? 27.402 1.824 -31.429 1.00 84.38 172 VAL A C 1
ATOM 1374 O O . VAL A 1 172 ? 26.545 2.635 -31.086 1.00 84.38 172 VAL A O 1
ATOM 1377 N N . ILE A 1 173 ? 28.678 2.151 -31.622 1.00 82.38 173 ILE A N 1
ATOM 1378 C CA . ILE A 1 173 ? 29.160 3.532 -31.634 1.00 82.38 173 ILE A CA 1
ATOM 1379 C C . ILE A 1 173 ? 29.349 3.907 -33.098 1.00 82.38 173 ILE A C 1
ATOM 1381 O O . ILE A 1 173 ? 30.233 3.366 -33.762 1.00 82.38 173 ILE A O 1
ATOM 1385 N N . GLU A 1 174 ? 28.507 4.806 -33.589 1.00 81.44 174 GLU A N 1
ATOM 1386 C CA . GLU A 1 174 ? 28.638 5.398 -34.917 1.00 81.44 174 GLU A CA 1
ATOM 1387 C C . GLU A 1 174 ? 29.267 6.784 -34.770 1.00 81.44 174 GLU A C 1
ATOM 1389 O O . GLU A 1 174 ? 28.839 7.592 -33.945 1.00 81.44 174 GLU A O 1
ATOM 1394 N N . TRP A 1 175 ? 30.313 7.038 -35.551 1.00 81.06 175 TRP A N 1
ATOM 1395 C CA . TRP A 1 175 ? 30.926 8.355 -35.677 1.00 81.06 175 TRP A CA 1
ATOM 1396 C C . TRP A 1 175 ? 30.436 8.948 -36.999 1.00 81.06 175 TRP A C 1
ATOM 1398 O O . TRP A 1 175 ? 30.564 8.290 -38.029 1.00 81.06 175 TRP A O 1
ATOM 1408 N N . GLU A 1 176 ? 29.877 10.163 -36.985 1.00 73.19 176 GLU A N 1
ATOM 1409 C CA . GLU A 1 176 ? 29.393 10.831 -38.211 1.00 73.19 176 GLU A CA 1
ATOM 1410 C C . GLU A 1 176 ? 30.520 11.076 -39.234 1.00 73.19 176 GLU A C 1
ATOM 1412 O O . GLU A 1 176 ? 30.264 11.149 -40.433 1.00 73.19 176 GLU A O 1
ATOM 1417 N N . ASP A 1 177 ? 31.777 11.074 -38.784 1.00 70.50 177 ASP A N 1
ATOM 1418 C CA . ASP A 1 177 ? 32.969 11.155 -39.626 1.00 70.50 177 ASP A CA 1
ATOM 1419 C C . ASP A 1 177 ? 33.605 9.768 -39.829 1.00 70.50 177 ASP A C 1
ATOM 1421 O O . ASP A 1 177 ? 34.679 9.479 -39.298 1.00 70.50 177 ASP A O 1
ATOM 1425 N N . ALA A 1 178 ? 32.967 8.864 -40.576 1.00 55.06 178 ALA A N 1
ATOM 1426 C CA . ALA A 1 178 ? 33.560 7.553 -40.863 1.00 55.06 178 ALA A CA 1
ATOM 1427 C C . ALA A 1 178 ? 33.623 7.228 -42.360 1.00 55.06 178 ALA A C 1
ATOM 1429 O O . ALA A 1 178 ? 33.010 6.286 -42.850 1.00 55.06 178 ALA A O 1
ATOM 1430 N N . GLY A 1 179 ? 34.536 7.917 -43.048 1.00 52.00 179 GLY A N 1
ATOM 1431 C CA . GLY A 1 179 ? 35.379 7.297 -44.077 1.00 52.00 179 GLY A CA 1
ATOM 1432 C C . GLY A 1 179 ? 36.476 6.407 -43.466 1.00 52.00 179 GLY A C 1
ATOM 1433 O O . GLY A 1 179 ? 37.611 6.427 -43.932 1.00 52.00 179 GLY A O 1
ATOM 1434 N N . PHE A 1 180 ? 36.178 5.671 -42.391 1.00 50.38 180 PHE A N 1
ATOM 1435 C CA . PHE A 1 180 ? 37.128 4.797 -41.705 1.00 50.38 180 PHE A CA 1
ATOM 1436 C C . PHE A 1 180 ? 36.507 3.407 -41.529 1.00 50.38 180 PHE A C 1
ATOM 1438 O O . PHE A 1 180 ? 35.824 3.113 -40.548 1.00 50.38 180 PHE A O 1
ATOM 1445 N N . GLU A 1 181 ? 36.747 2.535 -42.510 1.00 49.12 181 GLU A N 1
ATOM 1446 C CA . GLU A 1 181 ? 36.512 1.096 -42.394 1.00 49.12 181 GLU A CA 1
ATOM 1447 C C . GLU A 1 181 ? 37.506 0.502 -41.385 1.00 49.12 181 GLU A C 1
ATOM 1449 O O . GLU A 1 181 ? 38.606 0.072 -41.719 1.00 49.12 181 GLU A O 1
ATOM 1454 N N . GLY A 1 182 ? 37.125 0.499 -40.110 1.00 45.91 182 GLY A N 1
ATOM 1455 C CA . GLY A 1 182 ? 37.880 -0.130 -39.031 1.00 45.91 182 GLY A CA 1
ATOM 1456 C C . GLY A 1 182 ? 37.081 -1.251 -38.382 1.00 45.91 182 GLY A C 1
ATOM 1457 O O . GLY A 1 182 ? 36.482 -1.054 -37.328 1.00 45.91 182 GLY A O 1
ATOM 1458 N N . SER A 1 183 ? 37.075 -2.443 -38.987 1.00 45.78 183 SER A N 1
ATOM 1459 C CA . SER A 1 183 ? 36.528 -3.657 -38.364 1.00 45.78 183 SER A CA 1
ATOM 1460 C C . SER A 1 183 ? 37.420 -4.103 -37.200 1.00 45.78 183 SER A C 1
ATOM 1462 O O . SER A 1 183 ? 38.324 -4.921 -37.3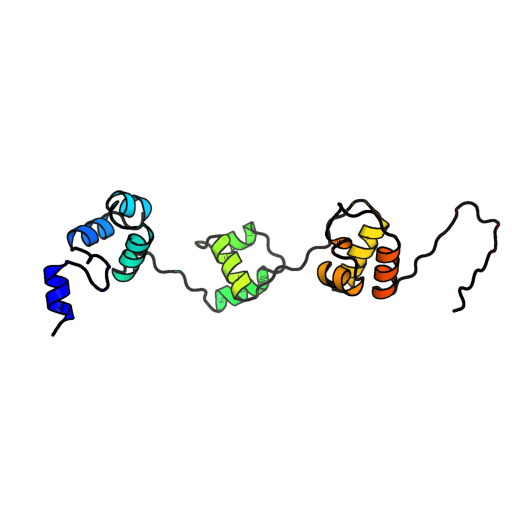59 1.00 45.78 183 SER A O 1
ATOM 1464 N N . ALA A 1 184 ? 37.170 -3.579 -36.002 1.00 43.38 184 ALA A N 1
ATOM 1465 C CA . ALA A 1 184 ? 37.758 -4.112 -34.780 1.00 43.38 184 ALA A CA 1
ATOM 1466 C C . ALA A 1 184 ? 36.858 -5.227 -34.223 1.00 43.38 184 ALA A C 1
ATOM 1468 O O . ALA A 1 184 ? 35.992 -5.010 -33.376 1.00 43.38 184 ALA A O 1
ATOM 1469 N N . ARG A 1 185 ? 37.075 -6.456 -34.706 1.00 40.12 185 ARG A N 1
ATOM 1470 C CA . ARG A 1 185 ? 36.635 -7.674 -34.012 1.00 40.12 185 ARG A CA 1
ATOM 1471 C C . ARG A 1 185 ? 37.369 -7.752 -32.674 1.00 40.12 185 ARG A C 1
ATOM 1473 O O . ARG A 1 185 ? 38.580 -7.958 -32.653 1.00 40.12 185 ARG A O 1
ATOM 1480 N N . LYS A 1 186 ? 36.647 -7.645 -31.559 1.00 34.56 186 LYS A N 1
ATOM 1481 C CA . LYS A 1 186 ? 37.190 -8.035 -30.256 1.00 34.56 186 LYS A CA 1
ATOM 1482 C C . LYS A 1 186 ? 37.101 -9.557 -30.141 1.00 34.56 186 LYS A C 1
ATOM 1484 O O . LYS A 1 186 ? 36.022 -10.113 -29.960 1.00 34.56 186 LYS A O 1
ATOM 1489 N N . VAL A 1 187 ? 38.239 -10.210 -30.350 1.00 38.59 187 VAL A N 1
ATOM 1490 C CA . VAL A 1 187 ? 38.478 -11.622 -30.034 1.00 38.59 187 VAL A CA 1
ATOM 1491 C C . VAL A 1 187 ? 39.078 -11.668 -28.628 1.00 38.59 187 VAL A C 1
ATOM 1493 O O . VAL A 1 187 ? 40.039 -10.941 -28.375 1.00 38.59 187 VAL A O 1
ATOM 1496 N N . GLY A 1 188 ? 38.530 -12.517 -27.753 1.00 36.12 188 GLY A N 1
ATOM 1497 C CA . GLY A 1 188 ? 39.054 -12.803 -26.410 1.00 36.12 188 GLY A CA 1
ATOM 1498 C C . GLY A 1 188 ? 38.147 -12.334 -25.289 1.00 36.12 188 GLY A C 1
ATOM 1499 O O . GLY A 1 188 ? 38.240 -11.138 -24.932 1.00 36.12 188 GLY A O 1
#

Secondary structure (DSSP, 8-state):
--HHHHHHHHSEETTEEPPPHHHHHHHHHHTT-HHHHHHT-TTS-HHHHHHHHHHTT-SPPPPP--HHHHHHHHHHTTT--HHHHHHHSTTS-HHHHHHHHHHTT-PPPPPPPPP-S-HHHHHHHHHHHHTT--HHHHHHHTT-TTTTT-TTS---HHHHHHHHHHTT-------S------------

Radius of gyration: 30.44 Å; chains: 1; bounding box: 63×31×90 Å

Organism: NCBI:txid3149229

Sequence (188 aa):
MIIRERMIKTGELFGQKLWTPEEDAILKAYYPDKRAAHAALPHRTFQAVKSRGVTLGIAPRRMVWSAVDLKRLKKMRPTASSAELTEAFPGRSLSSILHAASYYGAKRRPRPPAKMGDPLVDEIRLRAFQLGFSICDLDEEAKSRGFFRSWARPKLLRYMERAIDILGGKLVIEWEDAGFEGSARKVG

pLDDT: mean 83.39, std 12.16, range [34.56, 94.25]

Foldseek 3Di:
DPQVVCCVVPCDHPNHHPDDPVLVVLLLVCPPPLVSSCVVVVVDDSVRSVVVCVVVVRHDDDDDQDPVNLVVLLVQQQPDDLVRQCVVDPPDDSVRSVVSCVVSVSHYNDDQDDDPPDPLLSVLSNLCVVVVHDLVNLCVQLVVVCVSPDPPDPDDVSSSCSSCVVSVHDDDDDDPPPPDPDPDDDDD